Protein AF-0000000086675807 (afdb_homodimer)

Secondary structure (DSSP, 8-state):
---------HHHHHHHHHHHH-TTS-HHHHHHHHT--HHHHHHHHHHHHHTTSEEEEEEEEPGGGSSPPEEEEEEEEE-S--HHHHHHHHHHHHH-TTEEEEEEE-SS-SEEEEEEESSHHHHHHHHIIIIIS-TTEEEEEEEEEEEEEEE-----SS----/---------HHHHHHHHHHHH-TTS-HHHHHHHHT--HHHHHHHHHHHHHTTSEEEEEEEEPGGGSSPPEEEEEEEEE-S--HHHHHHHHHHHHH-TTEEEEEEE-SS-SEEEEEEESSHHHHHHHHIIIIIS-TTEEEEEEEEEEEEEEE------S----

pLDDT: mean 89.16, std 11.58, range [34.53, 98.06]

Structure (mmCIF, N/CA/C/O backbone):
data_AF-0000000086675807-model_v1
#
loop_
_entity.id
_entity.type
_entity.pdbx_description
1 polymer 'AsnC family transcriptional regulator'
#
loop_
_atom_site.group_PDB
_atom_site.id
_atom_site.type_symbol
_atom_site.label_atom_id
_atom_site.label_alt_id
_atom_site.label_comp_id
_atom_site.label_asym_id
_atom_site.label_entity_id
_atom_site.label_seq_id
_atom_site.pdbx_PDB_ins_code
_atom_site.Cartn_x
_atom_site.Cartn_y
_atom_site.Cartn_z
_atom_site.occupancy
_atom_site.B_iso_or_equiv
_atom_site.auth_seq_id
_atom_site.auth_comp_id
_atom_site.auth_asym_id
_atom_site.auth_atom_id
_atom_site.pdbx_PDB_model_num
ATOM 1 N N . MET A 1 1 ? 21.5 -17.828 17.344 1 34.53 1 MET A N 1
ATOM 2 C CA . MET A 1 1 ? 22.469 -17 16.641 1 34.53 1 MET A CA 1
ATOM 3 C C . MET A 1 1 ? 21.781 -15.797 16 1 34.53 1 MET A C 1
ATOM 5 O O . MET A 1 1 ? 20.641 -15.891 15.547 1 34.53 1 MET A O 1
ATOM 9 N N . PRO A 1 2 ? 22.031 -14.531 16.203 1 38.69 2 PRO A N 1
ATOM 10 C CA . PRO A 1 2 ? 21.266 -13.383 15.695 1 38.69 2 PRO A CA 1
ATOM 11 C C . PRO A 1 2 ? 21 -13.453 14.195 1 38.69 2 PRO A C 1
ATOM 13 O O . PRO A 1 2 ? 21.906 -13.828 13.43 1 38.69 2 PRO A O 1
ATOM 16 N N . ASN A 1 3 ? 20.031 -13.984 13.672 1 45.53 3 ASN A N 1
ATOM 17 C CA . ASN A 1 3 ? 19.766 -14.117 12.25 1 45.53 3 ASN A CA 1
ATOM 18 C C . ASN A 1 3 ? 20.125 -12.852 11.484 1 45.53 3 ASN A C 1
ATOM 20 O O . ASN A 1 3 ? 19.406 -11.852 11.555 1 45.53 3 ASN A O 1
ATOM 24 N N . SER A 1 4 ? 21.406 -12.539 11.422 1 52.38 4 SER A N 1
ATOM 25 C CA . SER A 1 4 ? 22.047 -11.375 10.812 1 52.38 4 SER A CA 1
ATOM 26 C C . SER A 1 4 ? 21.484 -11.102 9.422 1 52.38 4 SER A C 1
ATOM 28 O O . SER A 1 4 ? 21.234 -12.039 8.648 1 52.38 4 SER A O 1
ATOM 30 N N . SER A 1 5 ? 20.766 -10.039 9.25 1 60.88 5 SER A N 1
ATOM 31 C CA . SER A 1 5 ? 20.375 -9.617 7.906 1 60.88 5 SER A CA 1
ATOM 32 C C . SER A 1 5 ? 21.5 -9.828 6.91 1 60.88 5 SER A C 1
ATOM 34 O O . SER A 1 5 ? 22.641 -9.422 7.16 1 60.88 5 SER A O 1
ATOM 36 N N . PRO A 1 6 ? 21.406 -10.867 5.977 1 64.06 6 PRO A N 1
ATOM 37 C CA . PRO A 1 6 ? 22.484 -11.117 5.012 1 64.06 6 PRO A CA 1
ATOM 38 C C . PRO A 1 6 ? 23 -9.836 4.363 1 64.06 6 PRO A C 1
ATOM 40 O O . PRO A 1 6 ? 22.25 -8.859 4.234 1 64.06 6 PRO A O 1
ATOM 43 N N . ALA A 1 7 ? 24.281 -9.68 4.293 1 78.38 7 ALA A N 1
ATOM 44 C CA . ALA A 1 7 ? 24.891 -8.617 3.492 1 78.38 7 ALA A CA 1
ATOM 45 C C . ALA A 1 7 ? 24.359 -8.641 2.061 1 78.38 7 ALA A C 1
ATOM 47 O O . ALA A 1 7 ? 24.438 -9.672 1.386 1 78.38 7 ALA A O 1
ATOM 48 N N . LEU A 1 8 ? 23.484 -7.715 1.625 1 87.94 8 LEU A N 1
ATOM 49 C CA . LEU A 1 8 ? 22.922 -7.637 0.286 1 87.94 8 LEU A CA 1
ATOM 50 C C . LEU A 1 8 ? 23.859 -6.926 -0.672 1 87.94 8 LEU A C 1
ATOM 52 O O . LEU A 1 8 ? 24.375 -5.848 -0.362 1 87.94 8 LEU A O 1
ATOM 56 N N . ASP A 1 9 ? 24.203 -7.57 -1.747 1 90.5 9 ASP A N 1
ATOM 57 C CA . ASP A 1 9 ? 25.016 -6.914 -2.754 1 90.5 9 ASP A CA 1
ATOM 58 C C . ASP A 1 9 ? 24.156 -6.211 -3.799 1 90.5 9 ASP A C 1
ATOM 60 O O . ASP A 1 9 ? 22.938 -6.109 -3.637 1 90.5 9 ASP A O 1
ATOM 64 N N . GLU A 1 10 ? 24.812 -5.66 -4.789 1 92.06 10 GLU A N 1
ATOM 65 C CA . GLU A 1 10 ? 24.109 -4.863 -5.797 1 92.06 10 GLU A CA 1
ATOM 66 C C . GLU A 1 10 ? 23.062 -5.695 -6.52 1 92.06 10 GLU A C 1
ATOM 68 O O . GLU A 1 10 ? 21.969 -5.203 -6.801 1 92.06 10 GLU A O 1
ATOM 73 N N . VAL A 1 11 ? 23.391 -6.883 -6.82 1 94.5 11 VAL A N 1
ATOM 74 C CA . VAL A 1 11 ? 22.453 -7.773 -7.504 1 94.5 11 VAL A CA 1
ATOM 75 C C . VAL A 1 11 ? 21.25 -8.039 -6.609 1 94.5 11 VAL A C 1
ATOM 77 O O . VAL A 1 11 ? 20.109 -8.078 -7.082 1 94.5 11 VAL A O 1
ATOM 80 N N . ASP A 1 12 ? 21.5 -8.266 -5.309 1 94.06 12 ASP A N 1
ATOM 81 C CA . ASP A 1 12 ? 20.422 -8.484 -4.355 1 94.06 12 ASP A CA 1
ATOM 82 C C . ASP A 1 12 ? 19.438 -7.309 -4.352 1 94.06 12 ASP A C 1
ATOM 84 O O . ASP A 1 12 ? 18.219 -7.504 -4.402 1 94.06 12 ASP A O 1
ATOM 88 N N . HIS A 1 13 ? 20 -6.109 -4.301 1 91 13 HIS A N 1
ATOM 89 C CA . HIS A 1 13 ? 19.172 -4.914 -4.277 1 91 13 HIS A CA 1
ATOM 90 C C . HIS A 1 13 ? 18.312 -4.816 -5.539 1 91 13 HIS A C 1
ATOM 92 O O . HIS A 1 13 ? 17.125 -4.492 -5.469 1 91 13 HIS A O 1
ATOM 98 N N . HIS A 1 14 ? 18.891 -5.078 -6.582 1 93 14 HIS A N 1
ATOM 99 C CA . HIS A 1 14 ? 18.188 -5.027 -7.852 1 93 14 HIS A CA 1
ATOM 100 C C . HIS A 1 14 ? 17.078 -6.074 -7.898 1 93 14 HIS A C 1
ATOM 102 O O . HIS A 1 14 ? 15.938 -5.762 -8.273 1 93 14 HIS A O 1
ATOM 108 N N . LEU A 1 15 ? 17.406 -7.285 -7.555 1 95.5 15 LEU A N 1
ATOM 109 C CA . LEU A 1 15 ? 16.438 -8.375 -7.582 1 95.5 15 LEU A CA 1
ATOM 110 C C . LEU A 1 15 ? 15.273 -8.086 -6.645 1 95.5 15 LEU A C 1
ATOM 112 O O . LEU A 1 15 ? 14.117 -8.273 -7.023 1 95.5 15 LEU A O 1
ATOM 116 N N . LEU A 1 16 ? 15.594 -7.637 -5.504 1 93.75 16 LEU A N 1
ATOM 117 C CA . LEU A 1 16 ? 14.555 -7.32 -4.535 1 93.75 16 LEU A CA 1
ATOM 118 C C . LEU A 1 16 ? 13.656 -6.195 -5.047 1 93.75 16 LEU A C 1
ATOM 120 O O . LEU A 1 16 ? 12.445 -6.207 -4.816 1 93.75 16 LEU A O 1
ATOM 124 N N . GLY A 1 17 ? 14.273 -5.238 -5.688 1 91.81 17 GLY A N 1
ATOM 125 C CA . GLY A 1 17 ? 13.484 -4.188 -6.316 1 91.81 17 GLY A CA 1
ATOM 126 C C . GLY A 1 17 ? 12.516 -4.707 -7.355 1 91.81 17 GLY A C 1
ATOM 127 O O . GLY A 1 17 ? 11.359 -4.289 -7.398 1 91.81 17 GLY A O 1
ATOM 128 N N . LEU A 1 18 ? 12.969 -5.605 -8.148 1 94.38 18 LEU A N 1
ATOM 129 C CA . LEU A 1 18 ? 12.141 -6.203 -9.188 1 94.38 18 LEU A CA 1
ATOM 130 C C . LEU A 1 18 ? 11 -7.008 -8.578 1 94.38 18 LEU A C 1
ATOM 132 O O . LEU A 1 18 ? 9.852 -6.906 -9.023 1 94.38 18 LEU A O 1
ATOM 136 N N . LEU A 1 19 ? 11.32 -7.762 -7.574 1 95.44 19 LEU A N 1
ATOM 137 C CA . LEU A 1 19 ? 10.336 -8.625 -6.934 1 95.44 19 LEU A CA 1
ATOM 138 C C . LEU A 1 19 ? 9.242 -7.801 -6.266 1 95.44 19 LEU A C 1
ATOM 140 O O . LEU A 1 19 ? 8.078 -8.211 -6.242 1 95.44 19 LEU A O 1
ATOM 144 N N . GLN A 1 20 ? 9.586 -6.66 -5.711 1 93.56 20 GLN A N 1
ATOM 145 C CA . GLN A 1 20 ? 8.625 -5.805 -5.031 1 93.56 20 GLN A CA 1
ATOM 146 C C . GLN A 1 20 ? 7.668 -5.156 -6.031 1 93.56 20 GLN A C 1
ATOM 148 O O . GLN A 1 20 ? 6.559 -4.758 -5.668 1 93.56 20 GLN A O 1
ATOM 153 N N . ARG A 1 21 ? 8.148 -5.066 -7.211 1 90.88 21 ARG A N 1
ATOM 154 C CA . ARG A 1 21 ? 7.332 -4.434 -8.242 1 90.88 21 ARG A CA 1
ATOM 155 C C . ARG A 1 21 ? 6.488 -5.461 -8.984 1 90.88 21 ARG A C 1
ATOM 157 O O . ARG A 1 21 ? 5.336 -5.191 -9.336 1 90.88 21 ARG A O 1
ATOM 164 N N . ASP A 1 22 ? 7.137 -6.586 -9.25 1 92.81 22 ASP A N 1
ATOM 165 C CA . ASP A 1 22 ? 6.477 -7.684 -9.945 1 92.81 22 ASP A CA 1
ATOM 166 C C . ASP A 1 22 ? 7.121 -9.023 -9.594 1 92.81 22 ASP A C 1
ATOM 168 O O . ASP A 1 22 ? 8.203 -9.344 -10.086 1 92.81 22 ASP A O 1
ATOM 172 N N . SER A 1 23 ? 6.395 -9.789 -8.844 1 93.19 23 SER A N 1
ATOM 173 C CA . SER A 1 23 ? 6.957 -11.07 -8.422 1 93.19 23 SER A CA 1
ATOM 174 C C . SER A 1 23 ? 6.449 -12.211 -9.297 1 93.19 23 SER A C 1
ATOM 176 O O . SER A 1 23 ? 6.664 -13.383 -8.984 1 93.19 23 SER A O 1
ATOM 178 N N . GLY A 1 24 ? 5.801 -11.891 -10.336 1 90.38 24 GLY A N 1
ATOM 179 C CA . GLY A 1 24 ? 5.301 -12.898 -11.258 1 90.38 24 GLY A CA 1
ATOM 180 C C . GLY A 1 24 ? 6.266 -13.211 -12.383 1 90.38 24 GLY A C 1
ATOM 181 O O . GLY A 1 24 ? 6.031 -14.133 -13.172 1 90.38 24 GLY A O 1
ATOM 182 N N . ARG A 1 25 ? 7.305 -12.477 -12.477 1 92.31 25 ARG A N 1
ATOM 183 C CA . ARG A 1 25 ? 8.297 -12.734 -13.516 1 92.31 25 ARG A CA 1
ATOM 184 C C . ARG A 1 25 ? 8.93 -14.109 -13.328 1 92.31 25 ARG A C 1
ATOM 186 O O . ARG A 1 25 ? 9.156 -14.547 -12.195 1 92.31 25 ARG A O 1
ATOM 193 N N . THR A 1 26 ? 9.266 -14.719 -14.453 1 94.5 26 THR A N 1
ATOM 194 C CA . THR A 1 26 ? 9.914 -16.016 -14.391 1 94.5 26 THR A CA 1
ATOM 195 C C . THR A 1 26 ? 11.367 -15.883 -13.953 1 94.5 26 THR A C 1
ATOM 197 O O . THR A 1 26 ? 11.953 -14.797 -14.062 1 94.5 26 THR A O 1
ATOM 200 N N . LEU A 1 27 ? 11.883 -16.984 -13.484 1 96.38 27 LEU A N 1
ATOM 201 C CA . LEU A 1 27 ? 13.289 -17 -13.117 1 96.38 27 LEU A CA 1
ATOM 202 C C . LEU A 1 27 ? 14.172 -16.625 -14.305 1 96.38 27 LEU A C 1
ATOM 204 O O . LEU A 1 27 ? 15.18 -15.945 -14.156 1 96.38 27 LEU A O 1
ATOM 208 N N . ARG A 1 28 ? 13.789 -17.094 -15.461 1 97.31 28 ARG A N 1
ATOM 209 C CA . ARG A 1 28 ? 14.523 -16.781 -16.672 1 97.31 28 ARG A CA 1
ATOM 210 C C . ARG A 1 28 ? 14.508 -15.289 -16.969 1 97.31 28 ARG A C 1
ATOM 212 O O . ARG A 1 28 ? 15.555 -14.695 -17.234 1 97.31 28 ARG A O 1
ATOM 219 N N . GLU A 1 29 ? 13.344 -14.688 -16.922 1 97.06 29 GLU A N 1
ATOM 220 C CA . GLU A 1 29 ? 13.211 -13.258 -17.156 1 97.06 29 GLU A CA 1
ATOM 221 C C . GLU A 1 29 ? 14.031 -12.445 -16.156 1 97.06 29 GLU A C 1
ATOM 223 O O . GLU A 1 29 ? 14.727 -11.508 -16.547 1 97.06 29 GLU A O 1
ATOM 228 N N . LEU A 1 30 ? 13.898 -12.789 -14.891 1 97.31 30 LEU A N 1
ATOM 229 C CA . LEU A 1 30 ? 14.672 -12.117 -13.852 1 97.31 30 LEU A CA 1
ATOM 230 C C . LEU A 1 30 ? 16.172 -12.25 -14.109 1 97.31 30 LEU A C 1
ATOM 232 O O . LEU A 1 30 ? 16.906 -11.281 -13.992 1 97.31 30 LEU A O 1
ATOM 236 N N . GLY A 1 31 ? 16.562 -13.477 -14.414 1 97.5 31 GLY A N 1
ATOM 237 C CA . GLY A 1 31 ? 17.969 -13.719 -14.719 1 97.5 31 GLY A CA 1
ATOM 238 C C . GLY A 1 31 ? 18.484 -12.852 -15.844 1 97.5 31 GLY A C 1
ATOM 239 O O . GLY A 1 31 ? 19.594 -12.305 -15.758 1 97.5 31 GLY A O 1
ATOM 240 N N . ASP A 1 32 ? 17.703 -12.695 -16.938 1 97.38 32 ASP A N 1
ATOM 241 C CA . ASP A 1 32 ? 18.078 -11.859 -18.078 1 97.38 32 ASP A CA 1
ATOM 242 C C . ASP A 1 32 ? 18.297 -10.414 -17.641 1 97.38 32 ASP A C 1
ATOM 244 O O . ASP A 1 32 ? 19.219 -9.75 -18.125 1 97.38 32 ASP A O 1
ATOM 248 N N . ILE A 1 33 ? 17.531 -10 -16.734 1 96.12 33 ILE A N 1
ATOM 249 C CA . ILE A 1 33 ? 17.578 -8.609 -16.297 1 96.12 33 ILE A CA 1
ATOM 250 C C . ILE A 1 33 ? 18.812 -8.383 -15.422 1 96.12 33 ILE A C 1
ATOM 252 O O . ILE A 1 33 ? 19.5 -7.371 -15.555 1 96.12 33 ILE A O 1
ATOM 256 N N . VAL A 1 34 ? 19.109 -9.297 -14.523 1 96.44 34 VAL A N 1
ATOM 257 C CA . VAL A 1 34 ? 20.156 -9.062 -13.547 1 96.44 34 VAL A CA 1
ATOM 258 C C . VAL A 1 34 ? 21.438 -9.766 -13.977 1 96.44 34 VAL A C 1
ATOM 260 O O . VAL A 1 34 ? 22.422 -9.789 -13.234 1 96.44 34 VAL A O 1
ATOM 263 N N . ALA A 1 35 ? 21.422 -10.422 -15.086 1 96.69 35 ALA A N 1
ATOM 264 C CA . ALA A 1 35 ? 22.578 -11.078 -15.688 1 96.69 35 ALA A CA 1
ATOM 265 C C . ALA A 1 35 ? 23.031 -12.266 -14.844 1 96.69 35 ALA A C 1
ATOM 267 O O . ALA A 1 35 ? 24.219 -12.391 -14.523 1 96.69 35 ALA A O 1
ATOM 268 N N . LEU A 1 36 ? 22.156 -13.117 -14.477 1 97.56 36 LEU A N 1
ATOM 269 C CA . LEU A 1 36 ? 22.391 -14.375 -13.773 1 97.56 36 LEU A CA 1
ATOM 270 C C . LEU A 1 36 ? 21.609 -15.516 -14.422 1 97.56 36 LEU A C 1
ATOM 272 O O . LEU A 1 36 ? 20.672 -15.273 -15.188 1 97.56 36 LEU A O 1
ATOM 276 N N . SER A 1 37 ? 22.109 -16.688 -14.148 1 97.69 37 SER A N 1
ATOM 277 C CA . SER A 1 37 ? 21.328 -17.859 -14.562 1 97.69 37 SER A CA 1
ATOM 278 C C . SER A 1 37 ? 20.062 -17.984 -13.734 1 97.69 37 SER A C 1
ATOM 280 O O . SER A 1 37 ? 19.984 -17.516 -12.602 1 97.69 37 SER A O 1
ATOM 282 N N . PRO A 1 38 ? 19.047 -18.656 -14.328 1 97.75 38 PRO A N 1
ATOM 283 C CA . PRO A 1 38 ? 17.828 -18.891 -13.555 1 97.75 38 PRO A CA 1
ATOM 284 C C . PRO A 1 38 ? 18.094 -19.609 -12.234 1 97.75 38 PRO A C 1
ATOM 286 O O . PRO A 1 38 ? 17.469 -19.297 -11.219 1 97.75 38 PRO A O 1
ATOM 289 N N . SER A 1 39 ? 19.031 -20.516 -12.266 1 97.88 39 SER A N 1
ATOM 290 C CA . SER A 1 39 ? 19.344 -21.25 -11.055 1 97.88 39 SER A CA 1
ATOM 291 C C . SER A 1 39 ? 19.969 -20.344 -9.992 1 97.88 39 SER A C 1
ATOM 293 O O . SER A 1 39 ? 19.688 -20.5 -8.805 1 97.88 39 SER A O 1
ATOM 295 N N . ALA A 1 40 ? 20.812 -19.469 -10.359 1 97.62 40 ALA A N 1
ATOM 296 C CA . ALA A 1 40 ? 21.422 -18.516 -9.438 1 97.62 40 ALA A CA 1
ATOM 297 C C . ALA A 1 40 ? 20.375 -17.578 -8.844 1 97.62 40 ALA A C 1
ATOM 299 O O . ALA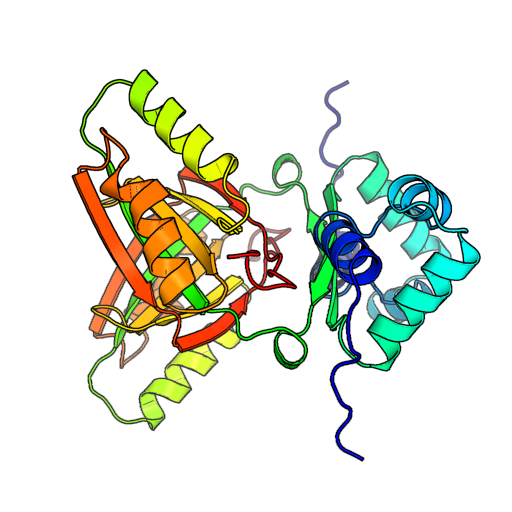 A 1 40 ? 20.422 -17.25 -7.656 1 97.62 40 ALA A O 1
ATOM 300 N N . VAL A 1 41 ? 19.469 -17.141 -9.695 1 97.81 41 VAL A N 1
ATOM 301 C CA . VAL A 1 41 ? 18.375 -16.281 -9.227 1 97.81 41 VAL A CA 1
ATOM 302 C C . VAL A 1 41 ? 17.547 -17.047 -8.188 1 97.81 41 VAL A C 1
ATOM 304 O O . VAL A 1 41 ? 17.203 -16.484 -7.137 1 97.81 41 VAL A O 1
ATOM 307 N N . LYS A 1 42 ? 17.203 -18.25 -8.516 1 97.31 42 LYS A N 1
ATOM 308 C CA . LYS A 1 42 ? 16.422 -19.062 -7.598 1 97.31 42 LYS A CA 1
ATOM 309 C C . LYS A 1 42 ? 17.109 -19.188 -6.246 1 97.31 42 LYS A C 1
ATOM 311 O O . LYS A 1 42 ? 16.453 -19.094 -5.199 1 97.31 42 LYS A O 1
ATOM 316 N N . ARG A 1 43 ? 18.328 -19.453 -6.277 1 97.19 43 ARG A N 1
ATOM 317 C CA . ARG A 1 43 ? 19.094 -19.594 -5.043 1 97.19 43 ARG A CA 1
ATOM 318 C C . ARG A 1 43 ? 19.031 -18.328 -4.203 1 97.19 43 ARG A C 1
ATOM 320 O O . ARG A 1 43 ? 18.891 -18.391 -2.979 1 97.19 43 ARG A O 1
ATOM 327 N N . ARG A 1 44 ? 19.156 -17.266 -4.82 1 96.44 44 ARG A N 1
ATOM 328 C CA . ARG A 1 44 ? 19.094 -15.992 -4.109 1 96.44 44 ARG A CA 1
ATOM 329 C C . ARG A 1 44 ? 17.719 -15.758 -3.506 1 96.44 44 ARG A C 1
ATOM 331 O O . ARG A 1 44 ? 17.594 -15.352 -2.348 1 96.44 44 ARG A O 1
ATOM 338 N N . ILE A 1 45 ? 16.719 -15.969 -4.273 1 95.81 45 ILE A N 1
ATOM 339 C CA . ILE A 1 45 ? 15.359 -15.773 -3.793 1 95.81 45 ILE A CA 1
ATOM 340 C C . ILE A 1 45 ? 15.094 -16.703 -2.611 1 95.81 45 ILE A C 1
ATOM 342 O O . ILE A 1 45 ? 14.492 -16.297 -1.613 1 95.81 45 ILE A O 1
ATOM 346 N N . ASP A 1 46 ? 15.57 -17.953 -2.766 1 95.81 46 ASP A N 1
ATOM 347 C CA . ASP A 1 46 ? 15.422 -18.891 -1.663 1 95.81 46 ASP A CA 1
ATOM 348 C C . ASP A 1 46 ? 16.125 -18.391 -0.407 1 95.81 46 ASP A C 1
ATOM 350 O O . ASP A 1 46 ? 15.633 -18.562 0.706 1 95.81 46 ASP A O 1
ATOM 354 N N . ARG A 1 47 ? 17.219 -17.828 -0.616 1 95.38 47 ARG A N 1
ATOM 355 C CA . ARG A 1 47 ? 17.969 -17.25 0.496 1 95.38 47 ARG A CA 1
ATOM 356 C C . ARG A 1 47 ? 17.188 -16.125 1.156 1 95.38 47 ARG A C 1
ATOM 358 O O . ARG A 1 47 ? 17.156 -16.016 2.383 1 95.38 47 ARG A O 1
ATOM 365 N N . TYR A 1 48 ? 16.531 -15.219 0.323 1 95.19 48 TYR A N 1
ATOM 366 C CA . TYR A 1 48 ? 15.727 -14.141 0.868 1 95.19 48 TYR A CA 1
ATOM 367 C C . TYR A 1 48 ? 14.617 -14.68 1.764 1 95.19 48 TYR A C 1
ATOM 369 O O . TYR A 1 48 ? 14.352 -14.133 2.834 1 95.19 48 TYR A O 1
ATOM 377 N N . ARG A 1 49 ? 14.039 -15.719 1.308 1 93.75 49 ARG A N 1
ATOM 378 C CA . ARG A 1 49 ? 12.938 -16.328 2.051 1 93.75 49 ARG A CA 1
ATOM 379 C C . ARG A 1 49 ? 13.445 -16.984 3.334 1 93.75 49 ARG A C 1
ATOM 381 O O . ARG A 1 49 ? 12.867 -16.781 4.406 1 93.75 49 ARG A O 1
ATOM 388 N N . LYS A 1 50 ? 14.5 -17.703 3.215 1 93.56 50 LYS A N 1
ATOM 389 C CA . LYS A 1 50 ? 15.07 -18.422 4.352 1 93.56 50 LYS A CA 1
ATOM 390 C C . LYS A 1 50 ? 15.445 -17.469 5.48 1 93.56 50 LYS A C 1
ATOM 392 O O . LYS A 1 50 ? 15.234 -17.766 6.652 1 93.56 50 LYS A O 1
ATOM 397 N N . HIS A 1 51 ? 15.938 -16.312 5.105 1 92.75 51 HIS A N 1
ATOM 398 C CA . HIS A 1 51 ? 16.422 -15.383 6.109 1 92.75 51 HIS A CA 1
ATOM 399 C C . HIS A 1 51 ? 15.359 -14.359 6.484 1 92.75 51 HIS A C 1
ATOM 401 O O . HIS A 1 51 ? 15.617 -13.445 7.266 1 92.75 51 HIS A O 1
ATOM 407 N N . GLY A 1 52 ? 14.219 -14.453 5.828 1 91.62 52 GLY A N 1
ATOM 408 C CA . GLY A 1 52 ? 13.078 -13.641 6.238 1 91.62 52 GLY A CA 1
ATOM 409 C C . GLY A 1 52 ? 13.047 -12.281 5.582 1 91.62 52 GLY A C 1
ATOM 410 O O . GLY A 1 52 ? 12.25 -11.414 5.961 1 91.62 52 GLY A O 1
ATOM 411 N N . VAL A 1 53 ? 13.938 -12 4.637 1 91.56 53 VAL A N 1
ATOM 412 C CA . VAL A 1 53 ? 13.93 -10.727 3.922 1 91.56 53 VAL A CA 1
ATOM 413 C C . VAL A 1 53 ? 12.594 -10.547 3.205 1 91.56 53 VAL A C 1
ATOM 415 O O . VAL A 1 53 ? 12.023 -9.453 3.215 1 91.56 53 VAL A O 1
ATOM 418 N N . ILE A 1 54 ? 12.227 -11.617 2.584 1 93.44 54 ILE A N 1
ATOM 419 C CA . ILE A 1 54 ? 10.906 -11.633 1.971 1 93.44 54 ILE A CA 1
ATOM 420 C C . ILE A 1 54 ? 9.852 -12.016 3.012 1 93.44 54 ILE A C 1
ATOM 422 O O . ILE A 1 54 ? 9.891 -13.125 3.555 1 93.44 54 ILE A O 1
ATOM 426 N N . ALA A 1 55 ? 9 -11.148 3.299 1 90.62 55 ALA A N 1
ATOM 427 C CA . ALA A 1 55 ? 7.941 -11.406 4.273 1 90.62 55 ALA A CA 1
ATOM 428 C C . ALA A 1 55 ? 6.816 -12.234 3.652 1 90.62 55 ALA A C 1
ATOM 430 O O . ALA A 1 55 ? 6.41 -13.258 4.203 1 90.62 55 ALA A O 1
ATOM 431 N N . ARG A 1 56 ? 6.281 -11.758 2.531 1 91.81 56 ARG A N 1
ATOM 432 C CA . ARG A 1 56 ? 5.234 -12.484 1.822 1 91.81 56 ARG A CA 1
ATOM 433 C C . ARG A 1 56 ? 5.031 -11.922 0.42 1 91.81 56 ARG A C 1
ATOM 435 O O . ARG A 1 56 ? 5.594 -10.883 0.076 1 91.81 56 ARG A O 1
ATOM 442 N N . GLN A 1 57 ? 4.305 -12.68 -0.342 1 93.81 57 GLN A N 1
ATOM 443 C CA . GLN A 1 57 ? 3.867 -12.227 -1.659 1 93.81 57 GLN A CA 1
ATOM 444 C C . GLN A 1 57 ? 2.361 -11.984 -1.683 1 93.81 57 GLN A C 1
ATOM 446 O O . GLN A 1 57 ? 1.594 -12.719 -1.064 1 93.81 57 GLN A O 1
ATOM 451 N N . VAL A 1 58 ? 1.965 -10.922 -2.42 1 95.25 58 VAL A N 1
ATOM 452 C CA . VAL A 1 58 ? 0.542 -10.602 -2.473 1 95.25 58 VAL A CA 1
ATOM 453 C C . VAL A 1 58 ? 0.13 -10.312 -3.916 1 95.25 58 VAL A C 1
ATOM 455 O O . VAL A 1 58 ? 0.976 -10.016 -4.762 1 95.25 58 VAL A O 1
ATOM 458 N N . THR A 1 59 ? -1.161 -10.5 -4.109 1 95.12 59 THR A N 1
ATOM 459 C CA . THR A 1 59 ? -1.752 -10.203 -5.41 1 95.12 59 THR A CA 1
ATOM 460 C C . THR A 1 59 ? -2.436 -8.836 -5.398 1 95.12 59 THR A C 1
ATOM 462 O O . THR A 1 59 ? -3.168 -8.516 -4.461 1 95.12 59 THR A O 1
ATOM 465 N N . LEU A 1 60 ? -2.115 -8.07 -6.312 1 91.62 60 LEU A N 1
ATOM 466 C CA . LEU A 1 60 ? -2.824 -6.812 -6.523 1 91.62 60 LEU A CA 1
ATOM 467 C C . LEU A 1 60 ? -3.902 -6.965 -7.59 1 91.62 60 LEU A C 1
ATOM 469 O O . LEU A 1 60 ? -3.643 -7.5 -8.672 1 91.62 60 LEU A O 1
ATOM 473 N N . LEU A 1 61 ? -5.102 -6.43 -7.254 1 89.88 61 LEU A N 1
ATOM 474 C CA . LEU A 1 61 ? -6.215 -6.523 -8.195 1 89.88 61 LEU A CA 1
ATOM 475 C C . LEU A 1 61 ? -6.371 -5.23 -8.984 1 89.88 61 LEU A C 1
ATOM 477 O O . LEU A 1 61 ? -5.98 -4.156 -8.516 1 89.88 61 LEU A O 1
ATOM 481 N N . ASP A 1 62 ? -6.938 -5.438 -10.148 1 83.62 62 ASP A N 1
ATOM 482 C CA . ASP A 1 62 ? -7.285 -4.27 -10.961 1 83.62 62 ASP A CA 1
ATOM 483 C C . ASP A 1 62 ? -8.648 -3.715 -10.562 1 83.62 62 ASP A C 1
ATOM 485 O O . ASP A 1 62 ? -9.672 -4.391 -10.727 1 83.62 62 ASP A O 1
ATOM 489 N N . PRO A 1 63 ? -8.648 -2.516 -10.109 1 78.25 63 PRO A N 1
ATOM 490 C CA . PRO A 1 63 ? -9.906 -1.959 -9.602 1 78.25 63 PRO A CA 1
ATOM 491 C C . PRO A 1 63 ? -10.992 -1.878 -10.68 1 78.25 63 PRO A C 1
ATOM 493 O O . PRO A 1 63 ? -12.18 -1.783 -10.359 1 78.25 63 PRO A O 1
ATOM 496 N N . ILE A 1 64 ? -10.656 -1.851 -11.93 1 76 64 ILE A N 1
ATOM 497 C CA . ILE A 1 64 ? -11.617 -1.665 -13.016 1 76 64 ILE A CA 1
ATOM 498 C C . ILE A 1 64 ? -12.586 -2.8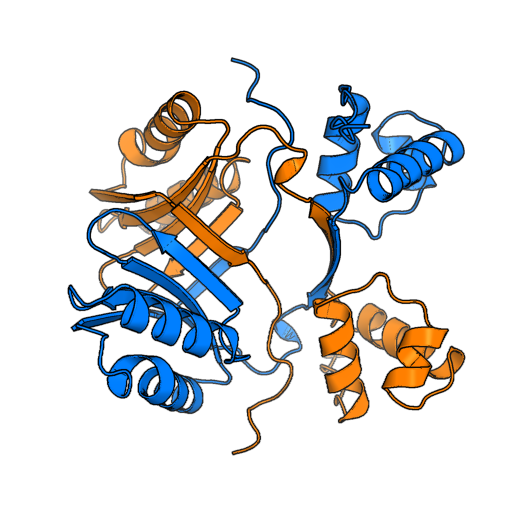42 -13.047 1 76 64 ILE A C 1
ATOM 500 O O . ILE A 1 64 ? -13.711 -2.715 -13.547 1 76 64 ILE A O 1
ATOM 504 N N . HIS A 1 65 ? -12.18 -3.984 -12.469 1 81.5 65 HIS A N 1
ATOM 505 C CA . HIS A 1 65 ? -13.008 -5.184 -12.492 1 81.5 65 HIS A CA 1
ATOM 506 C C . HIS A 1 65 ? -13.75 -5.371 -11.172 1 81.5 65 HIS A C 1
ATOM 508 O O . HIS A 1 65 ? -14.359 -6.414 -10.938 1 81.5 65 HIS A O 1
ATOM 514 N N . LEU A 1 66 ? -13.609 -4.492 -10.328 1 79.12 66 LEU A N 1
ATOM 515 C CA . LEU A 1 66 ? -14.219 -4.539 -9 1 79.12 66 LEU A CA 1
ATOM 516 C C . LEU A 1 66 ? -15.289 -3.467 -8.859 1 79.12 66 LEU A C 1
ATOM 518 O O . LEU A 1 66 ? -15.32 -2.502 -9.625 1 79.12 66 LEU A O 1
ATOM 522 N N . PRO A 1 67 ? -16.266 -3.932 -7.949 1 75.06 67 PRO A N 1
ATOM 523 C CA . PRO A 1 67 ? -17.172 -2.814 -7.656 1 75.06 67 PRO A CA 1
ATOM 524 C C . PRO A 1 67 ? -16.422 -1.536 -7.281 1 75.06 67 PRO A C 1
ATOM 526 O O . PRO A 1 67 ? -15.297 -1.598 -6.785 1 75.06 67 PRO A O 1
ATOM 529 N N . THR A 1 68 ? -17.047 -0.499 -7.645 1 76.06 68 THR A N 1
ATOM 530 C CA . THR A 1 68 ? -16.422 0.786 -7.359 1 76.06 68 THR A CA 1
ATOM 531 C C . THR A 1 68 ? -16.016 0.882 -5.891 1 76.06 68 THR A C 1
ATOM 533 O O . THR A 1 68 ? -16.828 0.63 -5.004 1 76.06 68 THR A O 1
ATOM 536 N N . VAL A 1 69 ? -14.789 0.999 -5.734 1 83.31 69 VAL A N 1
ATOM 537 C CA . VAL A 1 69 ? -14.227 1.147 -4.398 1 83.31 69 VAL A CA 1
ATOM 538 C C . VAL A 1 69 ? -14 2.627 -4.094 1 83.31 69 VAL A C 1
ATOM 540 O O . VAL A 1 69 ? -13.484 3.367 -4.93 1 83.31 69 VAL A O 1
ATOM 543 N N . LEU A 1 70 ? -14.594 3.068 -3.066 1 89.69 70 LEU A N 1
ATOM 544 C CA . LEU A 1 70 ? -14.312 4.406 -2.553 1 89.69 70 LEU A CA 1
ATOM 545 C C . LEU A 1 70 ? -13.133 4.379 -1.586 1 89.69 70 LEU A C 1
ATOM 547 O O . LEU A 1 70 ? -13.211 3.76 -0.522 1 89.69 70 LEU A O 1
ATOM 551 N N . LEU A 1 71 ? -12.055 4.965 -2.01 1 92.56 71 LEU A N 1
ATOM 552 C CA . LEU A 1 71 ? -10.883 5.105 -1.146 1 92.56 71 LEU A CA 1
ATOM 553 C C . LEU A 1 71 ? -10.898 6.449 -0.424 1 92.56 71 LEU A C 1
ATOM 555 O O . LEU A 1 71 ? -11.234 7.477 -1.021 1 92.56 71 LEU A O 1
ATOM 559 N N . ALA A 1 72 ? -10.539 6.426 0.813 1 96 72 ALA A N 1
ATOM 560 C CA . ALA A 1 72 ? -10.484 7.652 1.605 1 96 72 ALA A CA 1
ATOM 561 C C . ALA A 1 72 ? -9.312 7.621 2.582 1 96 72 ALA A C 1
ATOM 563 O O . ALA A 1 72 ? -9.016 6.578 3.172 1 96 72 ALA A O 1
ATOM 564 N N . VAL A 1 73 ? -8.625 8.734 2.68 1 97.62 73 VAL A N 1
ATOM 565 C CA . VAL A 1 73 ? -7.621 8.93 3.715 1 97.62 73 VAL A CA 1
ATOM 566 C C . VAL A 1 73 ? -8.227 9.695 4.891 1 97.62 73 VAL A C 1
ATOM 568 O O . VAL A 1 73 ? -8.695 10.82 4.73 1 97.62 73 VAL A O 1
ATOM 571 N N . CYS A 1 74 ? -8.164 9.094 6.043 1 98.06 74 CYS A N 1
ATOM 572 C CA . CYS A 1 74 ? -8.711 9.719 7.242 1 98.06 74 CYS A CA 1
ATOM 573 C C . CYS A 1 74 ? -7.594 10.148 8.195 1 98.06 74 CYS A C 1
ATOM 575 O O . CYS A 1 74 ? -6.73 9.336 8.539 1 98.06 74 CYS A O 1
ATOM 577 N N . LEU A 1 75 ? -7.609 11.391 8.539 1 97.88 75 LEU A N 1
ATOM 578 C CA . LEU A 1 75 ? -6.715 11.938 9.555 1 97.88 75 LEU A CA 1
ATOM 579 C C . LEU A 1 75 ? -7.414 12.008 10.914 1 97.88 75 LEU A C 1
ATOM 581 O O . LEU A 1 75 ? -8.484 12.602 11.031 1 97.88 75 LEU A O 1
ATOM 585 N N . VAL A 1 76 ? -6.758 11.414 11.953 1 97.38 76 VAL A N 1
ATOM 586 C CA . VAL A 1 76 ? -7.461 11.234 13.211 1 97.38 76 VAL A CA 1
ATOM 587 C C . VAL A 1 76 ? -6.621 11.789 14.359 1 97.38 76 VAL A C 1
ATOM 589 O O . VAL A 1 76 ? -5.41 11.562 14.414 1 97.38 76 VAL A O 1
ATOM 592 N N . THR A 1 77 ? -7.215 12.562 15.195 1 96.12 77 THR A N 1
ATOM 593 C CA . THR A 1 77 ? -6.617 12.984 16.469 1 96.12 77 THR A CA 1
ATOM 594 C C . THR A 1 77 ? -7.363 12.375 17.641 1 96.12 77 THR A C 1
ATOM 596 O O . THR A 1 77 ? -8.594 12.344 17.656 1 96.12 77 THR A O 1
ATOM 599 N N . LEU A 1 78 ? -6.609 11.859 18.547 1 94.5 78 LEU A N 1
ATOM 600 C CA . LEU A 1 78 ? -7.195 11.234 19.734 1 94.5 78 LEU A CA 1
ATOM 601 C C . LEU A 1 78 ? -7.18 12.195 20.922 1 94.5 78 LEU A C 1
ATOM 603 O O . LEU A 1 78 ? -6.418 13.164 20.922 1 94.5 78 LEU A O 1
ATOM 607 N N . GLU A 1 79 ? -8.023 11.898 21.781 1 90.5 79 GLU A N 1
ATOM 608 C CA . GLU A 1 79 ? -7.992 12.609 23.062 1 90.5 79 GLU A CA 1
ATOM 609 C C . GLU A 1 79 ? -6.793 12.188 23.906 1 90.5 79 GLU A C 1
ATOM 611 O O . GLU A 1 79 ? -6.289 11.07 23.75 1 90.5 79 GLU A O 1
ATOM 616 N N . ARG A 1 80 ? -6.188 13.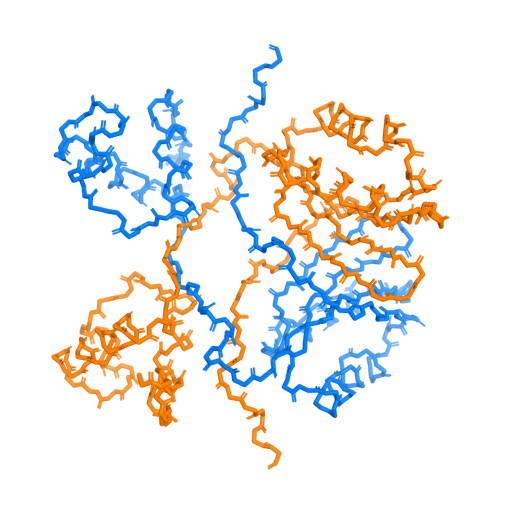156 24.578 1 75.88 80 ARG A N 1
ATOM 617 C CA . ARG A 1 80 ? -5.012 12.906 25.406 1 75.88 80 ARG A CA 1
ATOM 618 C C . ARG A 1 80 ? -5.328 11.906 26.516 1 75.88 80 ARG A C 1
ATOM 620 O O . ARG A 1 80 ? -5.844 12.281 27.562 1 75.88 80 ARG A O 1
ATOM 627 N N . GLU A 1 81 ? -5.758 10.812 26 1 67.19 81 GLU A N 1
ATOM 628 C CA . GLU A 1 81 ? -6.121 9.891 27.062 1 67.19 81 GLU A CA 1
ATOM 629 C C . GLU A 1 81 ? -5.047 8.82 27.266 1 67.19 81 GLU A C 1
ATOM 631 O O . GLU A 1 81 ? -4.027 8.828 26.578 1 67.19 81 GLU A O 1
ATOM 636 N N . SER A 1 82 ? -5.371 7.93 28.125 1 68.62 82 SER A N 1
ATOM 637 C CA . SER A 1 82 ? -4.516 6.863 28.625 1 68.62 82 SER A CA 1
ATOM 638 C C . SER A 1 82 ? -4.094 5.91 27.516 1 68.62 82 SER A C 1
ATOM 640 O O . SER A 1 82 ? -4.742 5.844 26.469 1 68.62 82 SER A O 1
ATOM 642 N N . SER A 1 83 ? -2.947 5.383 27.703 1 77.12 83 SER A N 1
ATOM 643 C CA . SER A 1 83 ? -2.383 4.367 26.828 1 77.12 83 SER A CA 1
ATOM 644 C C . SER A 1 83 ? -3.412 3.295 26.484 1 77.12 83 SER A C 1
ATOM 646 O O . SER A 1 83 ? -3.455 2.799 25.359 1 77.12 83 SER A O 1
ATOM 648 N N . ARG A 1 84 ? -4.297 3.047 27.469 1 77.38 84 ARG A N 1
ATOM 649 C CA . ARG A 1 84 ? -5.309 2.016 27.281 1 77.38 84 ARG A CA 1
ATOM 650 C C . ARG A 1 84 ? -6.277 2.4 26.172 1 77.38 84 ARG A C 1
ATOM 652 O O . ARG A 1 84 ? -6.672 1.558 25.359 1 77.38 84 ARG A O 1
ATOM 659 N N . HIS A 1 85 ? -6.574 3.604 26.141 1 80.38 85 HIS A N 1
ATOM 660 C CA . HIS A 1 85 ? -7.527 4.07 25.141 1 80.38 85 HIS A CA 1
ATOM 661 C C . HIS A 1 85 ? -6.898 4.086 23.75 1 80.38 85 HIS A C 1
ATOM 663 O O . HIS A 1 85 ? -7.562 3.785 22.766 1 80.38 85 HIS A O 1
ATOM 669 N N . GLN A 1 86 ? -5.652 4.32 23.734 1 86.56 86 GLN A N 1
ATOM 670 C CA . GLN A 1 86 ? -4.938 4.301 22.469 1 86.56 86 GLN A CA 1
ATOM 671 C C . GLN A 1 86 ? -4.875 2.889 21.891 1 86.56 86 GLN A C 1
ATOM 673 O O . GLN A 1 86 ? -5.086 2.688 20.703 1 86.56 86 GLN A O 1
ATOM 678 N N . GLN A 1 87 ? -4.672 1.945 22.734 1 89.75 87 GLN A N 1
ATOM 679 C CA . GLN A 1 87 ? -4.605 0.551 22.312 1 89.75 87 GLN A CA 1
ATOM 680 C C . GLN A 1 87 ? -5.969 0.057 21.844 1 89.75 87 GLN A C 1
ATOM 682 O O . GLN A 1 87 ? -6.055 -0.704 20.875 1 89.75 87 GLN A O 1
ATOM 687 N N . ALA A 1 88 ? -6.945 0.516 22.516 1 90.88 88 ALA A N 1
ATOM 688 C CA . ALA A 1 88 ? -8.297 0.121 22.141 1 90.88 88 ALA A CA 1
ATOM 689 C C . ALA A 1 88 ? -8.656 0.65 20.75 1 90.88 88 ALA A C 1
ATOM 691 O O . ALA A 1 88 ? -9.289 -0.053 19.953 1 90.88 88 ALA A O 1
ATOM 692 N N . PHE A 1 89 ? -8.266 1.863 20.562 1 93.5 89 PHE A N 1
ATOM 693 C CA . PHE A 1 89 ? -8.555 2.445 19.25 1 93.5 89 PHE A CA 1
ATOM 694 C C . PHE A 1 89 ? -7.781 1.726 18.156 1 93.5 89 PHE A C 1
ATOM 696 O O . PHE A 1 89 ? -8.328 1.425 17.094 1 93.5 89 PHE A O 1
ATOM 703 N N . ARG A 1 90 ? -6.574 1.44 18.406 1 94.25 90 ARG A N 1
ATOM 704 C CA . ARG A 1 90 ? -5.75 0.689 17.469 1 94.25 90 ARG A CA 1
ATOM 705 C C . ARG A 1 90 ? -6.387 -0.656 17.125 1 94.25 90 ARG A C 1
ATOM 707 O O . ARG A 1 90 ? -6.457 -1.045 15.961 1 94.25 90 ARG A O 1
ATOM 714 N N . LYS A 1 91 ? -6.836 -1.374 18.094 1 94.5 91 LYS A N 1
ATOM 715 C CA . LYS A 1 91 ? -7.488 -2.666 17.891 1 94.5 91 LYS A CA 1
ATOM 716 C C . LYS A 1 91 ? -8.75 -2.523 17.047 1 94.5 91 LYS A C 1
ATOM 718 O O . LYS A 1 91 ? -9.023 -3.361 16.188 1 94.5 91 LYS A O 1
ATOM 723 N N . ARG A 1 92 ? -9.484 -1.502 17.312 1 94.75 92 ARG A N 1
ATOM 724 C CA . ARG A 1 92 ? -10.695 -1.204 16.547 1 94.75 92 ARG A CA 1
ATOM 725 C C . ARG A 1 92 ? -10.383 -1.056 15.062 1 94.75 92 ARG A C 1
ATOM 727 O O . ARG A 1 92 ? -11.109 -1.593 14.219 1 94.75 92 ARG A O 1
ATOM 734 N N . LEU A 1 93 ? -9.352 -0.299 14.781 1 96 93 LEU A N 1
ATOM 735 C CA . LEU A 1 93 ? -8.938 -0.116 13.391 1 96 93 LEU A CA 1
ATOM 736 C C . LEU A 1 93 ? -8.484 -1.437 12.781 1 96 93 LEU A C 1
ATOM 738 O O . LEU A 1 93 ? -8.852 -1.765 11.656 1 96 93 LEU A O 1
ATOM 742 N N . LEU A 1 94 ? -7.73 -2.232 13.523 1 94.25 94 LEU A N 1
ATOM 743 C CA . LEU A 1 94 ? -7.156 -3.482 13.039 1 94.25 94 LEU A CA 1
ATOM 744 C C . LEU A 1 94 ? -8.25 -4.512 12.766 1 94.25 94 LEU A C 1
ATOM 746 O O . LEU A 1 94 ? -8.109 -5.348 11.867 1 94.25 94 LEU A O 1
ATOM 750 N N . ASP A 1 95 ? -9.328 -4.426 13.43 1 93.12 95 ASP A N 1
ATOM 751 C CA . ASP A 1 95 ? -10.414 -5.391 13.312 1 93.12 95 ASP A CA 1
ATOM 752 C C . ASP A 1 95 ? -11.312 -5.07 12.117 1 93.12 95 ASP A C 1
ATOM 754 O O . ASP A 1 95 ? -12.133 -5.895 11.711 1 93.12 95 ASP A O 1
ATOM 758 N N . ALA A 1 96 ? -11.172 -3.947 11.586 1 91.75 96 ALA A N 1
ATOM 759 C CA . ALA A 1 96 ? -12.016 -3.529 10.477 1 91.75 96 ALA A CA 1
ATOM 760 C C . ALA A 1 96 ? -11.383 -3.896 9.133 1 91.75 9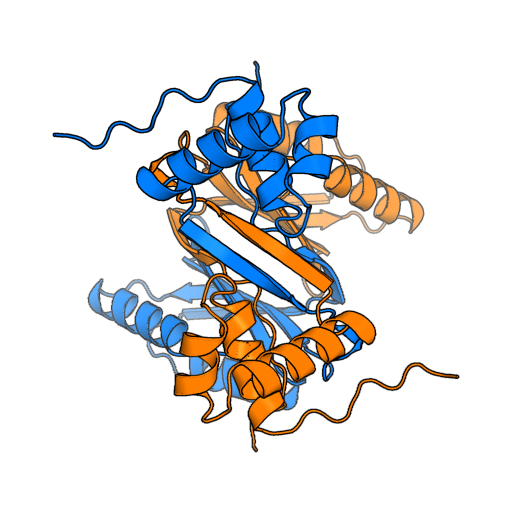6 ALA A C 1
ATOM 762 O O . ALA A 1 96 ? -10.312 -3.398 8.789 1 91.75 96 ALA A O 1
ATOM 763 N N . THR A 1 97 ? -12.078 -4.633 8.297 1 84.31 97 THR A N 1
ATOM 764 C CA . THR A 1 97 ? -11.547 -5.109 7.02 1 84.31 97 THR A CA 1
ATOM 765 C C . THR A 1 97 ? -11.469 -3.967 6.008 1 84.31 97 THR A C 1
ATOM 767 O O . THR A 1 97 ? -10.711 -4.039 5.043 1 84.31 97 THR A O 1
ATOM 770 N N . GLU A 1 98 ? -12.25 -2.949 6.227 1 89.56 98 GLU A N 1
ATOM 771 C CA . GLU A 1 98 ? -12.25 -1.799 5.328 1 89.56 98 GLU A CA 1
ATOM 772 C C . GLU A 1 98 ? -10.969 -0.981 5.477 1 89.56 98 GLU A C 1
ATOM 774 O O . GLU A 1 98 ? -10.625 -0.186 4.598 1 89.56 98 GLU A O 1
ATOM 779 N N . VAL A 1 99 ? -10.32 -1.165 6.703 1 94.06 99 VAL A N 1
ATOM 780 C CA . VAL A 1 99 ? -9.086 -0.42 6.953 1 94.06 99 VAL A CA 1
ATOM 781 C C . VAL A 1 99 ? -7.918 -1.098 6.242 1 94.06 99 VAL A C 1
ATOM 783 O O . VAL A 1 99 ? -7.527 -2.211 6.602 1 94.06 99 VAL A O 1
ATOM 786 N N . GLN A 1 100 ? -7.32 -0.34 5.32 1 90.69 100 GLN A N 1
ATOM 787 C CA . GLN A 1 100 ? -6.258 -0.932 4.508 1 90.69 100 GLN A CA 1
ATOM 788 C C . GLN A 1 100 ? -4.883 -0.515 5.016 1 90.69 100 GLN A C 1
ATOM 790 O O . GLN A 1 100 ? -3.916 -1.274 4.902 1 90.69 100 GLN A O 1
ATOM 795 N N . GLN A 1 101 ? -4.828 0.639 5.539 1 93.75 101 GLN A N 1
ATOM 796 C CA . GLN A 1 101 ? -3.57 1.152 6.07 1 93.75 101 GLN A CA 1
ATOM 797 C C . GLN A 1 101 ? -3.795 1.932 7.363 1 93.75 101 GLN A C 1
ATOM 799 O O . GLN A 1 101 ? -4.809 2.613 7.516 1 93.75 101 GLN A O 1
ATOM 804 N N . ILE A 1 102 ? -2.867 1.801 8.258 1 96.38 102 ILE A N 1
ATOM 805 C CA . ILE A 1 102 ? -2.85 2.514 9.531 1 96.38 102 ILE A CA 1
ATOM 806 C C . ILE A 1 102 ? -1.435 3.012 9.828 1 96.38 102 ILE A C 1
ATOM 808 O O . ILE A 1 102 ? -0.506 2.211 9.961 1 96.38 102 ILE A O 1
ATOM 812 N N . TYR A 1 103 ? -1.29 4.266 9.922 1 96.06 103 TYR A N 1
ATOM 813 C CA . TYR A 1 103 ? -0.022 4.871 10.312 1 96.06 103 TYR A CA 1
ATOM 814 C C . TYR A 1 103 ? -0.171 5.652 11.617 1 96.06 103 TYR A C 1
ATOM 816 O O . TYR A 1 103 ? -0.974 6.582 11.695 1 96.06 103 TYR A O 1
ATOM 824 N N . ASP A 1 104 ? 0.552 5.266 12.648 1 96.19 104 ASP A N 1
ATOM 825 C CA . ASP A 1 104 ? 0.797 6.156 13.781 1 96.19 104 ASP A CA 1
ATOM 826 C C . ASP A 1 104 ? 1.772 7.266 13.406 1 96.19 104 ASP A C 1
ATOM 828 O O . ASP A 1 104 ? 2.889 6.996 12.953 1 96.19 104 ASP A O 1
ATOM 832 N N . VAL A 1 105 ? 1.294 8.469 13.586 1 96.62 105 VAL A N 1
ATOM 833 C CA . VAL A 1 105 ? 2.129 9.531 13.031 1 96.62 105 VAL A CA 1
ATOM 834 C C . VAL A 1 105 ? 2.414 10.578 14.094 1 96.62 105 VAL A C 1
ATOM 836 O O . VAL A 1 105 ? 1.774 10.594 15.148 1 96.62 105 VAL A O 1
ATOM 839 N N . SER A 1 106 ? 3.461 11.328 13.812 1 93.62 106 SER A N 1
ATOM 840 C CA . SER A 1 106 ? 3.777 12.5 14.617 1 93.62 106 SER A CA 1
ATOM 841 C C . SER A 1 106 ? 3.07 13.742 14.086 1 93.62 106 SER A C 1
ATOM 843 O O . SER A 1 106 ? 2.498 13.719 13 1 93.62 106 SER A O 1
ATOM 845 N N . GLY A 1 107 ? 3.098 14.781 14.891 1 87.25 107 GLY A N 1
ATOM 846 C CA . GLY A 1 107 ? 2.52 16.047 14.461 1 87.25 107 GLY A CA 1
ATOM 847 C C . GLY A 1 107 ? 1.14 16.297 15.031 1 87.25 107 GLY A C 1
ATOM 848 O O . GLY A 1 107 ? 0.86 15.922 16.172 1 87.25 107 GLY A O 1
ATOM 849 N N . ASP A 1 108 ? 0.317 16.906 14.148 1 89.81 108 ASP A N 1
ATOM 850 C CA . ASP A 1 108 ? -0.98 17.391 14.617 1 89.81 108 ASP A CA 1
ATOM 851 C C . ASP A 1 108 ? -2.016 16.266 14.609 1 89.81 108 ASP A C 1
ATOM 853 O O . ASP A 1 108 ? -3.104 16.406 15.164 1 89.81 108 ASP A O 1
ATOM 857 N N . TRP A 1 109 ? -1.647 15.234 13.969 1 94.94 109 TRP A N 1
ATOM 858 C CA . TRP A 1 109 ? -2.521 14.062 13.906 1 94.94 109 TRP A CA 1
ATOM 859 C C . TRP A 1 109 ? -1.883 12.867 14.609 1 94.94 109 TRP A C 1
ATOM 861 O O . TRP A 1 109 ? -0.66 12.812 14.75 1 94.94 109 TRP A O 1
ATOM 871 N N . ASP A 1 110 ? -2.748 11.969 15.039 1 95.31 110 ASP A N 1
ATOM 872 C CA . ASP A 1 110 ? -2.248 10.773 15.703 1 95.31 110 ASP A CA 1
ATOM 873 C C . ASP A 1 110 ? -2.207 9.586 14.742 1 95.31 110 ASP A C 1
ATOM 875 O O . ASP A 1 110 ? -1.324 8.727 14.844 1 95.31 110 ASP A O 1
ATOM 879 N N . TYR A 1 111 ? -3.229 9.633 13.797 1 97.19 111 TYR A N 1
ATOM 880 C CA . TYR A 1 111 ? -3.312 8.523 12.852 1 97.19 111 TYR A CA 1
ATOM 881 C C . TYR A 1 111 ? -3.641 9.023 11.453 1 97.19 111 TYR A C 1
ATOM 883 O O . TYR A 1 111 ? -4.418 9.969 11.289 1 97.19 111 TYR A O 1
ATOM 891 N N . VAL A 1 112 ? -3.027 8.367 10.516 1 98 112 VAL A N 1
ATOM 892 C CA . VAL A 1 112 ? -3.5 8.367 9.133 1 98 112 VAL A CA 1
ATOM 893 C C . VAL A 1 112 ? -4.062 6.996 8.773 1 98 112 VAL A C 1
ATOM 895 O O . VAL A 1 112 ? -3.369 5.984 8.898 1 98 112 VAL A O 1
ATOM 898 N N . VAL A 1 113 ? -5.309 6.953 8.375 1 98.06 113 VAL A N 1
ATOM 899 C CA . VAL A 1 113 ? -5.996 5.695 8.094 1 98.06 113 VAL A CA 1
ATOM 900 C C . VAL A 1 113 ? -6.535 5.703 6.664 1 98.06 113 VAL A C 1
ATOM 902 O O . VAL A 1 113 ? -7.238 6.637 6.27 1 98.06 113 VAL A O 1
ATOM 905 N N . VAL A 1 114 ? -6.184 4.715 5.898 1 96.25 114 VAL A N 1
ATOM 906 C CA . VAL A 1 114 ? -6.73 4.59 4.555 1 96.25 114 VAL A CA 1
ATOM 907 C C . VAL A 1 114 ? -7.844 3.545 4.543 1 96.25 114 VAL A C 1
ATOM 909 O O . VAL A 1 114 ? -7.625 2.389 4.91 1 96.25 114 VAL A O 1
ATOM 912 N N . LEU A 1 115 ? -9 3.986 4.109 1 95.12 115 LEU A N 1
ATOM 913 C CA . LEU A 1 115 ? -10.18 3.135 4.047 1 95.12 115 LEU A CA 1
ATOM 914 C C . LEU A 1 115 ? -10.516 2.771 2.602 1 95.12 115 LEU A C 1
ATOM 916 O O . LEU A 1 115 ? -10.406 3.611 1.705 1 95.12 115 LEU A O 1
ATOM 920 N N . ALA A 1 116 ? -10.938 1.56 2.391 1 90.94 116 ALA A N 1
ATOM 921 C CA . ALA A 1 116 ? -11.539 1.096 1.141 1 90.94 116 ALA A CA 1
ATOM 922 C C . ALA A 1 116 ? -12.953 0.587 1.369 1 90.94 116 ALA A C 1
ATOM 924 O O . ALA A 1 116 ? -13.156 -0.42 2.051 1 90.94 116 ALA A O 1
ATOM 925 N N . CYS A 1 117 ? -13.922 1.328 0.806 1 89.06 117 CYS A N 1
ATOM 926 C CA . CYS A 1 117 ? -15.32 0.995 1.027 1 89.06 117 CYS A CA 1
ATOM 927 C C . CYS A 1 117 ? -16.062 0.833 -0.296 1 89.06 117 CYS A C 1
ATOM 929 O O . CYS A 1 117 ? -15.578 1.287 -1.337 1 89.06 117 CYS A O 1
ATOM 931 N N . SER A 1 118 ? -17.219 0.194 -0.134 1 84.62 118 SER A N 1
ATOM 932 C CA . SER A 1 118 ? -18.062 -0.003 -1.303 1 84.62 118 SER A CA 1
ATOM 933 C C . SER A 1 118 ? -19.047 1.153 -1.474 1 84.62 118 SER A C 1
ATOM 935 O O . SER A 1 118 ? -20.25 0.978 -1.314 1 84.62 118 SER A O 1
ATOM 937 N N . GLY A 1 119 ? -18.562 2.309 -1.773 1 84.75 119 GLY A N 1
ATOM 938 C CA . GLY A 1 119 ? -19.406 3.477 -2.008 1 84.75 119 GLY A CA 1
ATOM 939 C C . GLY A 1 119 ? -19.578 4.348 -0.777 1 84.75 119 GLY A C 1
ATOM 940 O O . GLY A 1 119 ? -19.062 4.016 0.298 1 84.75 119 GLY A O 1
ATOM 941 N N . MET A 1 120 ? -20.25 5.41 -0.958 1 90.31 120 MET A N 1
ATOM 942 C CA . MET A 1 120 ? -20.359 6.453 0.057 1 90.31 120 MET A CA 1
ATOM 943 C C . MET A 1 120 ? -21.188 5.977 1.245 1 90.31 120 MET A C 1
ATOM 945 O O . MET A 1 120 ? -20.812 6.207 2.398 1 90.31 120 MET A O 1
ATOM 949 N N . PRO A 1 121 ? -22.344 5.281 0.99 1 90.81 121 PRO A N 1
ATOM 950 C CA . PRO A 1 121 ? -23.109 4.812 2.145 1 90.81 121 PRO A CA 1
ATOM 951 C C . PRO A 1 121 ? -22.312 3.891 3.057 1 90.81 121 PRO A C 1
ATOM 953 O O . PRO A 1 121 ? -22.375 4.02 4.281 1 90.81 121 PRO A O 1
ATOM 956 N N . HIS A 1 122 ? -21.609 3.059 2.414 1 90.62 122 HIS A N 1
ATOM 957 C CA . HIS A 1 122 ? -20.766 2.152 3.18 1 90.62 122 HIS A CA 1
ATOM 958 C C . HIS A 1 122 ? -19.688 2.916 3.941 1 90.62 122 HIS A C 1
ATOM 960 O O . HIS A 1 122 ? -19.422 2.631 5.113 1 90.62 122 HIS A O 1
ATOM 966 N N . HIS A 1 123 ? -19.078 3.869 3.297 1 93.88 123 HIS A N 1
ATOM 967 C CA . HIS A 1 123 ? -18.062 4.688 3.961 1 93.88 123 HIS A CA 1
ATOM 968 C C . HIS A 1 123 ? -18.656 5.402 5.176 1 93.88 123 HIS A C 1
ATOM 970 O O . HIS A 1 123 ? -18.031 5.438 6.238 1 93.88 123 HIS A O 1
ATOM 976 N N . THR A 1 124 ? -19.766 5.973 4.949 1 95.06 124 THR A N 1
ATOM 977 C CA . THR A 1 124 ? -20.406 6.699 6.039 1 95.06 124 THR A CA 1
ATOM 978 C C . THR A 1 124 ? -20.625 5.785 7.242 1 95.06 124 THR A C 1
ATOM 980 O O . THR A 1 124 ? -20.344 6.172 8.375 1 95.06 124 THR A O 1
ATOM 983 N N . GLU A 1 125 ? -21.094 4.641 6.969 1 94.81 125 GLU A N 1
ATOM 984 C CA . GLU A 1 125 ? -21.312 3.66 8.031 1 94.81 125 GLU A CA 1
ATOM 985 C C . GLU A 1 125 ? -20 3.301 8.727 1 94.81 125 GLU A C 1
ATOM 987 O O . GLU A 1 125 ? -19.938 3.258 9.953 1 94.81 125 GLU A O 1
ATOM 992 N N . VAL A 1 126 ? -19.047 3.035 7.988 1 94.81 126 VAL A N 1
ATOM 993 C CA . VAL A 1 126 ? -17.75 2.617 8.516 1 94.81 126 VAL A CA 1
ATOM 994 C C . VAL A 1 126 ? -17.141 3.746 9.336 1 94.81 126 VAL A C 1
ATOM 996 O O . VAL A 1 126 ? -16.641 3.52 10.445 1 94.81 126 VAL A O 1
ATOM 999 N N . ALA A 1 127 ? -17.141 4.957 8.797 1 96.38 127 ALA A N 1
ATOM 1000 C CA . ALA A 1 127 ? -16.578 6.109 9.508 1 96.38 127 ALA A CA 1
ATOM 1001 C C . ALA A 1 127 ? -17.297 6.344 10.828 1 96.38 127 ALA A C 1
ATOM 1003 O O . ALA A 1 127 ? -16.672 6.66 11.844 1 96.38 127 ALA A O 1
ATOM 1004 N N . HIS A 1 128 ? -18.562 6.219 10.773 1 96 128 HIS A N 1
ATOM 1005 C CA . HIS A 1 128 ? -19.344 6.359 12 1 96 128 HIS A CA 1
ATOM 1006 C C . HIS A 1 128 ? -18.922 5.324 13.039 1 96 128 HIS A C 1
ATOM 1008 O O . HIS A 1 128 ? -18.672 5.668 14.195 1 96 128 HIS A O 1
ATOM 1014 N N . ARG A 1 129 ? -18.797 4.145 12.648 1 95.75 129 ARG A N 1
ATOM 1015 C CA . ARG A 1 129 ? -18.438 3.037 13.531 1 95.75 129 ARG A CA 1
ATOM 1016 C C . ARG A 1 129 ? -17.016 3.193 14.062 1 95.75 129 ARG A C 1
ATOM 1018 O O . ARG A 1 129 ? -16.781 3.037 15.266 1 95.75 129 ARG A O 1
ATOM 1025 N N . LEU A 1 130 ? -16.125 3.604 13.25 1 96.56 130 LEU A N 1
ATOM 1026 C CA . LEU A 1 130 ? -14.703 3.596 13.617 1 96.56 130 LEU A CA 1
ATOM 1027 C C . LEU A 1 130 ? -14.336 4.863 14.383 1 96.56 130 LEU A C 1
ATOM 1029 O O . LEU A 1 130 ? -13.516 4.82 15.305 1 96.56 130 LEU A O 1
ATOM 1033 N N . PHE A 1 131 ? -14.945 5.984 14 1 96.12 131 PHE A N 1
ATOM 1034 C CA . PHE A 1 131 ? -14.445 7.254 14.5 1 96.12 131 PHE A CA 1
ATOM 1035 C C . PHE A 1 131 ? -15.492 7.945 15.367 1 96.12 131 PHE A C 1
ATOM 1037 O O . PHE A 1 131 ? -15.195 8.383 16.484 1 96.12 131 PHE A O 1
ATOM 1044 N N . ASN A 1 132 ? -16.688 8.055 14.875 1 92.94 132 ASN A N 1
ATOM 1045 C CA . ASN A 1 132 ? -17.719 8.781 15.609 1 92.94 132 ASN A CA 1
ATOM 1046 C C . ASN A 1 132 ? -18.094 8.055 16.891 1 92.94 132 ASN A C 1
ATOM 1048 O O . ASN A 1 132 ? -18.359 8.695 17.922 1 92.94 132 ASN A O 1
ATOM 1052 N N . GLU A 1 133 ? -18.078 6.77 16.859 1 91.06 133 GLU A N 1
ATOM 1053 C CA . GLU A 1 133 ? -18.5 5.984 18.016 1 91.06 133 GLU A CA 1
ATOM 1054 C C . GLU A 1 133 ? -17.328 5.672 18.938 1 91.06 133 GLU A C 1
ATOM 1056 O O . GLU A 1 133 ? -17.5 5.105 20.016 1 91.06 133 GLU A O 1
ATOM 1061 N N . ALA A 1 134 ? -16.203 6.031 18.484 1 88.75 134 ALA A N 1
ATOM 1062 C CA . ALA A 1 134 ? -15.031 5.781 19.312 1 88.75 134 ALA A CA 1
ATOM 1063 C C . ALA A 1 134 ? -14.891 6.844 20.406 1 88.75 134 ALA A C 1
ATOM 1065 O O . ALA A 1 134 ? -14.805 8.039 20.109 1 88.75 134 ALA A O 1
ATOM 1066 N N . PRO A 1 135 ? -14.773 6.484 21.641 1 84.31 135 PRO A N 1
ATOM 1067 C CA . PRO A 1 135 ? -14.805 7.441 22.75 1 84.31 135 PRO A CA 1
ATOM 1068 C C . PRO A 1 135 ? -13.57 8.336 22.781 1 84.31 135 PRO A C 1
ATOM 1070 O O . PRO A 1 135 ? -13.625 9.445 23.328 1 84.31 135 PRO A O 1
ATOM 1073 N N . ASN A 1 136 ? -12.523 7.891 22.203 1 90.75 136 ASN A N 1
ATOM 1074 C CA . ASN A 1 136 ? -11.281 8.625 22.406 1 90.75 136 ASN A CA 1
ATOM 1075 C C . ASN A 1 136 ? -10.891 9.398 21.156 1 90.75 136 ASN A C 1
ATOM 1077 O O . ASN A 1 136 ? -9.797 9.977 21.094 1 90.75 136 ASN A O 1
ATOM 1081 N N . VAL A 1 137 ? -11.742 9.461 20.188 1 94.25 137 VAL A N 1
ATOM 1082 C CA . VAL A 1 137 ? -11.438 10.234 19 1 94.25 137 VAL A CA 1
ATOM 1083 C C . VAL A 1 137 ? -11.844 11.695 19.203 1 94.25 137 VAL A C 1
ATOM 1085 O O . VAL A 1 137 ? -13.023 11.992 19.422 1 94.25 137 VAL A O 1
ATOM 1088 N N . ARG A 1 138 ? -10.922 12.555 19.234 1 94.31 138 ARG A N 1
ATOM 1089 C CA . ARG A 1 138 ? -11.18 13.984 19.375 1 94.31 138 ARG A CA 1
ATOM 1090 C C . ARG A 1 138 ? -11.75 14.562 18.078 1 94.31 138 ARG A C 1
ATOM 1092 O O . ARG A 1 138 ? -12.734 15.312 18.109 1 94.31 138 ARG A O 1
ATOM 1099 N N . ARG A 1 139 ? -11.203 14.242 17 1 94.62 139 ARG A N 1
ATOM 1100 C CA . ARG A 1 139 ? -11.672 14.688 15.688 1 94.62 139 ARG A CA 1
ATOM 1101 C C . ARG A 1 139 ? -11.07 13.836 14.578 1 94.62 139 ARG A C 1
ATOM 1103 O O . ARG A 1 139 ? -10.039 13.188 14.773 1 94.62 139 ARG A O 1
ATOM 1110 N N . TYR A 1 140 ? -11.734 13.859 13.492 1 95.94 140 TYR A N 1
ATOM 1111 C CA . TYR A 1 140 ? -11.164 13.273 12.289 1 95.94 140 TYR A CA 1
ATOM 1112 C C . TYR A 1 140 ? -11.633 14.023 11.047 1 95.94 140 TYR A C 1
ATOM 1114 O O . TYR A 1 140 ? -12.68 14.68 11.062 1 95.94 140 TYR A O 1
ATOM 1122 N N . THR A 1 141 ? -10.844 14.039 10.055 1 96.31 141 THR A N 1
ATOM 1123 C CA . THR A 1 141 ? -11.164 14.578 8.734 1 96.31 141 THR A CA 1
ATOM 1124 C C . THR A 1 141 ? -10.945 13.523 7.652 1 96.31 141 THR A C 1
ATOM 1126 O O . THR A 1 141 ? -9.984 12.758 7.715 1 96.31 141 THR A O 1
ATOM 1129 N N . THR A 1 142 ? -11.883 13.547 6.707 1 96.75 142 THR A N 1
ATOM 1130 C CA . THR A 1 142 ? -11.789 12.594 5.605 1 96.75 142 THR A CA 1
ATOM 1131 C C . THR A 1 142 ? -11.352 13.289 4.32 1 96.75 142 THR A C 1
ATOM 1133 O O . THR A 1 142 ? -11.961 14.281 3.908 1 96.75 142 THR A O 1
ATOM 1136 N N . LEU A 1 143 ? -10.312 12.805 3.76 1 97.75 143 LEU A N 1
ATOM 1137 C CA . LEU A 1 143 ? -9.891 13.188 2.416 1 97.75 143 LEU A CA 1
ATOM 1138 C C . LEU A 1 143 ? -10.258 12.109 1.403 1 97.75 143 LEU A C 1
ATOM 1140 O O . LEU A 1 143 ? -9.648 11.039 1.374 1 97.75 143 LEU A O 1
ATOM 1144 N N . PHE A 1 144 ? -11.242 12.414 0.584 1 96.75 144 PHE A N 1
ATOM 1145 C CA . PHE A 1 144 ? -11.672 11.414 -0.386 1 96.75 144 PHE A CA 1
ATOM 1146 C C . PHE A 1 144 ? -10.688 11.328 -1.543 1 96.75 144 PHE A C 1
ATOM 1148 O O . PHE A 1 144 ? -10.273 12.352 -2.098 1 96.75 144 PHE A O 1
ATOM 1155 N N . VAL A 1 145 ? -10.336 10.141 -1.859 1 95.38 145 VAL A N 1
ATOM 1156 C CA . VAL A 1 145 ? -9.367 9.93 -2.936 1 95.38 145 VAL A CA 1
ATOM 1157 C C . VAL A 1 145 ? -10.07 10.047 -4.285 1 95.38 145 VAL A C 1
ATOM 1159 O O . VAL A 1 145 ? -10.922 9.227 -4.621 1 95.38 145 VAL A O 1
ATOM 1162 N N . LEU A 1 146 ? -9.703 11.062 -4.965 1 93.44 146 LEU A N 1
ATOM 1163 C CA . LEU A 1 146 ? -10.234 11.266 -6.305 1 93.44 146 LEU A CA 1
ATOM 1164 C C . LEU A 1 146 ? -9.516 10.391 -7.324 1 93.44 146 LEU A C 1
ATOM 1166 O O . LEU A 1 146 ? -10.133 9.898 -8.266 1 93.44 146 LEU A O 1
ATOM 1170 N N . ASP A 1 147 ? -8.25 10.172 -7.113 1 91.5 147 ASP A N 1
ATOM 1171 C CA . ASP A 1 147 ? -7.406 9.352 -7.977 1 91.5 147 ASP A CA 1
ATOM 1172 C C . ASP A 1 147 ? -6.25 8.742 -7.188 1 91.5 147 ASP A C 1
ATOM 1174 O O . ASP A 1 147 ? -5.402 9.461 -6.66 1 91.5 147 ASP A O 1
ATOM 1178 N N . PRO A 1 148 ? -6.285 7.422 -7.02 1 91.44 148 PRO A N 1
ATOM 1179 C CA . PRO A 1 148 ? -5.102 6.766 -6.465 1 91.44 148 PRO A CA 1
ATOM 1180 C C . PRO A 1 148 ? -3.971 6.629 -7.484 1 91.44 148 PRO A C 1
ATOM 1182 O O . PRO A 1 148 ? -3.814 5.57 -8.102 1 91.44 148 PRO A O 1
ATOM 1185 N N . VAL A 1 149 ? -3.129 7.57 -7.602 1 91.44 149 VAL A N 1
ATOM 1186 C CA . VAL A 1 149 ? -2.145 7.703 -8.672 1 91.44 149 VAL A CA 1
ATOM 1187 C C . VAL A 1 149 ? -1.104 6.59 -8.555 1 91.44 149 VAL A C 1
ATOM 1189 O O . VAL A 1 149 ? -0.69 6.012 -9.562 1 91.44 149 VAL A O 1
ATOM 1192 N N . ARG A 1 150 ? -0.669 6.355 -7.328 1 90 150 ARG A N 1
ATOM 1193 C CA . ARG A 1 150 ? 0.274 5.285 -7.012 1 90 150 ARG A CA 1
ATOM 1194 C C . ARG A 1 150 ? -0.03 4.672 -5.652 1 90 150 ARG A C 1
ATOM 1196 O O . ARG A 1 150 ? -0.25 5.395 -4.676 1 90 150 ARG A O 1
ATOM 1203 N N . THR A 1 151 ? -0.081 3.35 -5.648 1 87.75 151 THR A N 1
ATOM 1204 C CA . THR A 1 151 ? -0.366 2.656 -4.395 1 87.75 151 THR A CA 1
ATOM 1205 C C . THR A 1 151 ? 0.656 1.552 -4.145 1 87.75 151 THR A C 1
ATOM 1207 O O . THR A 1 151 ? 0.287 0.408 -3.869 1 87.75 151 THR A O 1
ATOM 1210 N N . SER A 1 152 ? 1.911 1.907 -4.133 1 84.56 152 SER A N 1
ATOM 1211 C CA . SER A 1 152 ? 2.977 0.929 -3.943 1 84.56 152 SER A CA 1
ATOM 1212 C C . SER A 1 152 ? 3.314 0.761 -2.465 1 84.56 152 SER A C 1
ATOM 1214 O O . SER A 1 152 ? 3.148 1.692 -1.675 1 84.56 152 SER A O 1
ATOM 1216 N N . GLY A 1 153 ? 3.74 -0.441 -2.127 1 82.19 153 GLY A N 1
ATOM 1217 C CA . GLY A 1 153 ? 4.266 -0.708 -0.797 1 82.19 153 GLY A CA 1
ATOM 1218 C C . GLY A 1 153 ? 5.738 -1.082 -0.802 1 82.19 153 GLY A C 1
ATOM 1219 O O . GLY A 1 153 ? 6.254 -1.604 0.189 1 82.19 153 GLY A O 1
ATOM 1220 N N . ALA A 1 154 ? 6.359 -0.771 -1.917 1 85.44 154 ALA A N 1
ATOM 1221 C CA . ALA A 1 154 ? 7.766 -1.147 -2.053 1 85.44 154 ALA A CA 1
ATOM 1222 C C . ALA A 1 154 ? 8.641 -0.339 -1.101 1 85.44 154 ALA A C 1
ATOM 1224 O O . ALA A 1 154 ? 8.398 0.848 -0.875 1 85.44 154 ALA A O 1
ATOM 1225 N N . LEU A 1 155 ? 9.68 -0.962 -0.561 1 84.31 155 LEU A N 1
ATOM 1226 C CA . LEU A 1 155 ? 10.602 -0.332 0.373 1 84.31 155 LEU A CA 1
ATOM 1227 C C . LEU A 1 155 ? 11.992 -0.212 -0.24 1 84.31 155 LEU A C 1
ATOM 1229 O O . LEU A 1 155 ? 12.422 -1.085 -1 1 84.31 155 LEU A O 1
ATOM 1233 N N . PRO A 1 156 ? 12.625 0.878 0.154 1 81.38 156 PRO A N 1
ATOM 1234 C CA . PRO A 1 156 ? 14.031 0.946 -0.265 1 81.38 156 PRO A CA 1
ATOM 1235 C C . PRO A 1 156 ? 14.898 -0.105 0.417 1 81.38 156 PRO A C 1
ATOM 1237 O O . PRO A 1 156 ? 14.703 -0.402 1.6 1 81.38 156 PRO A O 1
ATOM 1240 N N . THR A 1 157 ? 15.773 -0.727 -0.408 1 84.5 157 THR A N 1
ATOM 1241 C CA . THR A 1 157 ? 16.609 -1.76 0.182 1 84.5 157 THR A CA 1
ATOM 1242 C C . THR A 1 157 ? 18.016 -1.218 0.47 1 84.5 157 THR A C 1
ATOM 1244 O O . THR A 1 157 ? 18.828 -1.894 1.102 1 84.5 157 THR A O 1
ATOM 1247 N N . ARG A 1 158 ? 18.328 -0.057 -0.087 1 77.44 158 ARG A N 1
ATOM 1248 C CA . ARG A 1 158 ? 19.625 0.557 0.176 1 77.44 158 ARG A CA 1
ATOM 1249 C C . ARG A 1 158 ? 19.5 2.066 0.358 1 77.44 158 ARG A C 1
ATOM 1251 O O . ARG A 1 158 ? 18.5 2.662 -0.07 1 77.44 158 ARG A O 1
ATOM 1258 N N . ALA A 1 159 ? 20.438 2.582 1.122 1 68 159 ALA A N 1
ATOM 1259 C CA . ALA A 1 159 ? 20.5 4.031 1.283 1 68 159 ALA A CA 1
ATOM 1260 C C . ALA A 1 159 ? 20.906 4.715 -0.019 1 68 159 ALA A C 1
ATOM 1262 O O . ALA A 1 159 ? 21.609 4.125 -0.838 1 68 159 ALA A O 1
ATOM 1263 N N . PRO A 1 160 ? 20.125 5.766 -0.462 1 59.97 160 PRO A N 1
ATOM 1264 C CA . PRO A 1 160 ? 20.609 6.465 -1.655 1 59.97 160 PRO A CA 1
ATOM 1265 C C . PRO A 1 160 ? 22.109 6.73 -1.616 1 59.97 160 PRO A C 1
ATOM 1267 O O . PRO A 1 160 ? 22.672 6.898 -0.537 1 59.97 160 PRO A O 1
ATOM 1270 N N . ASN A 1 161 ? 22.781 6.125 -2.523 1 52.38 161 ASN A N 1
ATOM 1271 C CA . ASN A 1 161 ? 24.203 6.449 -2.586 1 52.38 161 ASN A CA 1
ATOM 1272 C C . ASN A 1 161 ? 24.453 7.945 -2.396 1 52.38 161 ASN A C 1
ATOM 1274 O O . ASN A 1 161 ? 23.938 8.766 -3.162 1 52.38 161 ASN A O 1
ATOM 1278 N N . THR A 1 162 ? 24.391 8.469 -1.252 1 40.75 162 THR A N 1
ATOM 1279 C CA . THR A 1 162 ? 24.938 9.82 -1.156 1 40.75 162 THR A CA 1
ATOM 1280 C C . THR A 1 162 ? 26.391 9.852 -1.648 1 40.75 162 THR A C 1
ATOM 1282 O O . THR A 1 162 ? 27.141 8.898 -1.43 1 40.75 162 THR A O 1
ATOM 1285 N N . MET B 1 1 ? -15.164 -7.203 -28 1 35.53 1 MET B N 1
ATOM 1286 C CA . MET B 1 1 ? -16.266 -7.523 -27.109 1 35.53 1 MET B CA 1
ATOM 1287 C C . MET B 1 1 ? -16 -6.996 -25.703 1 35.53 1 MET B C 1
ATOM 1289 O O . MET B 1 1 ? -14.852 -6.992 -25.25 1 35.53 1 MET B O 1
ATOM 1293 N N . PRO B 1 2 ? -16.734 -6.137 -25 1 39.66 2 PRO B N 1
ATOM 1294 C CA . PRO B 1 2 ? -16.375 -5.504 -23.734 1 39.66 2 PRO B CA 1
ATOM 1295 C C . PRO B 1 2 ? -15.898 -6.504 -22.688 1 39.66 2 PRO B C 1
ATOM 1297 O O . PRO B 1 2 ? -16.469 -7.59 -22.562 1 39.66 2 PRO B O 1
ATOM 1300 N N . ASN B 1 3 ? -14.734 -6.875 -22.562 1 45.5 3 ASN B N 1
ATOM 1301 C CA . ASN B 1 3 ? -14.234 -7.863 -21.609 1 45.5 3 ASN B CA 1
ATOM 1302 C C . ASN B 1 3 ? -14.93 -7.738 -20.25 1 45.5 3 ASN B C 1
ATOM 1304 O O . ASN B 1 3 ? -14.664 -6.797 -19.5 1 45.5 3 ASN B O 1
ATOM 1308 N N . SER B 1 4 ? -16.188 -8.031 -20.219 1 52.66 4 SER B N 1
ATOM 1309 C CA . SER B 1 4 ? -17.109 -7.961 -19.078 1 52.66 4 SER B CA 1
ATOM 1310 C C . SER B 1 4 ? -16.484 -8.562 -17.828 1 52.66 4 SER B C 1
ATOM 1312 O O . SER B 1 4 ? -15.781 -9.578 -17.891 1 52.66 4 SER B O 1
ATOM 1314 N N . SER B 1 5 ? -16.156 -7.75 -16.828 1 61.09 5 SER B N 1
ATOM 1315 C CA . SER B 1 5 ? -15.75 -8.281 -15.539 1 61.09 5 SER B CA 1
ATOM 1316 C C . SER B 1 5 ? -16.531 -9.539 -15.18 1 61.09 5 SER B C 1
ATOM 1318 O O . SER B 1 5 ? -17.75 -9.562 -15.266 1 61.09 5 SER B O 1
ATOM 1320 N N . PRO B 1 6 ? -15.883 -10.773 -15.172 1 66 6 PRO B N 1
ATOM 1321 C CA . PRO B 1 6 ? -16.578 -12.023 -14.852 1 66 6 PRO B CA 1
ATOM 1322 C C . PRO B 1 6 ? -17.438 -11.914 -13.602 1 66 6 PRO B C 1
ATOM 1324 O O . PRO B 1 6 ? -17.156 -11.109 -12.711 1 66 6 PRO B O 1
ATOM 1327 N N . ALA B 1 7 ? -18.672 -12.406 -13.625 1 77.69 7 ALA B N 1
ATOM 1328 C CA . ALA B 1 7 ? -19.484 -12.555 -12.422 1 77.69 7 ALA B CA 1
ATOM 1329 C C . ALA B 1 7 ? -18.75 -13.352 -11.352 1 77.69 7 ALA B C 1
ATOM 1331 O O . ALA B 1 7 ? -18.281 -14.469 -11.609 1 77.69 7 ALA B O 1
ATOM 1332 N N . LEU B 1 8 ? -18.281 -12.742 -10.312 1 87.94 8 LEU B N 1
ATOM 1333 C CA . LEU B 1 8 ? -17.562 -13.398 -9.227 1 87.94 8 LEU B CA 1
ATOM 1334 C C . LEU B 1 8 ? -18.547 -14 -8.219 1 87.94 8 LEU B C 1
ATOM 1336 O O . LEU B 1 8 ? -19.469 -13.328 -7.773 1 87.94 8 LEU B O 1
ATOM 1340 N N . ASP B 1 9 ? -18.422 -15.25 -7.969 1 90.69 9 ASP B N 1
ATOM 1341 C CA . ASP B 1 9 ? -19.25 -15.875 -6.941 1 90.69 9 ASP B CA 1
ATOM 1342 C C . ASP B 1 9 ? -18.562 -15.836 -5.582 1 90.69 9 ASP B C 1
ATOM 1344 O O . ASP B 1 9 ? -17.531 -15.18 -5.422 1 90.69 9 ASP B O 1
ATOM 1348 N N . GLU B 1 10 ? -19.203 -16.453 -4.621 1 92.25 10 GLU B N 1
ATOM 1349 C CA . GLU B 1 10 ? -18.719 -16.406 -3.248 1 92.25 10 GLU B CA 1
ATOM 1350 C C . GLU B 1 10 ? -17.312 -17 -3.143 1 92.25 10 GLU B C 1
ATOM 1352 O O . GLU B 1 10 ? -16.453 -16.469 -2.426 1 92.25 10 GLU B O 1
ATOM 1357 N N . VAL B 1 11 ? -17.094 -18.047 -3.812 1 94.62 11 VAL B N 1
ATOM 1358 C CA . VAL B 1 11 ? -15.789 -18.688 -3.795 1 94.62 11 VAL B CA 1
ATOM 1359 C C . VAL B 1 11 ? -14.75 -17.766 -4.406 1 94.62 11 VAL B C 1
ATOM 1361 O O . VAL B 1 11 ? -13.625 -17.672 -3.904 1 94.62 11 VAL B O 1
ATOM 1364 N N . ASP B 1 12 ? -15.102 -17.094 -5.512 1 94.19 12 ASP B N 1
ATOM 1365 C CA . ASP B 1 12 ? -14.203 -16.141 -6.152 1 94.19 12 ASP B CA 1
ATOM 1366 C C . ASP B 1 12 ? -13.781 -15.055 -5.176 1 94.19 12 ASP B C 1
ATOM 1368 O O . ASP B 1 12 ? -12.594 -14.727 -5.07 1 94.19 12 ASP B O 1
ATOM 1372 N N . HIS B 1 13 ? -14.758 -14.523 -4.48 1 91.19 13 HIS B N 1
ATOM 1373 C CA . HIS B 1 13 ? -14.469 -13.453 -3.525 1 91.19 13 HIS B CA 1
ATOM 1374 C C . HIS B 1 13 ? -13.523 -13.938 -2.432 1 91.19 13 HIS B C 1
ATOM 1376 O O . HIS B 1 13 ? -12.586 -13.227 -2.061 1 91.19 13 HIS B O 1
ATOM 1382 N N . HIS B 1 14 ? -13.766 -15.039 -1.981 1 93.19 14 HIS B N 1
ATOM 1383 C CA . HIS B 1 14 ? -12.922 -15.609 -0.938 1 93.19 14 HIS B CA 1
ATOM 1384 C C . HIS B 1 14 ? -11.508 -15.844 -1.444 1 93.19 14 HIS B C 1
ATOM 1386 O O . HIS B 1 14 ? -10.531 -15.469 -0.779 1 93.19 14 HIS B O 1
ATOM 1392 N N . LEU B 1 15 ? -11.398 -16.469 -2.584 1 95.62 15 LEU B N 1
ATOM 1393 C CA . LEU B 1 15 ? -10.094 -16.766 -3.164 1 95.62 15 LEU B CA 1
ATOM 1394 C C . LEU B 1 15 ? -9.305 -15.484 -3.422 1 95.62 15 LEU B C 1
ATOM 1396 O O . LEU B 1 15 ? -8.117 -15.406 -3.098 1 95.62 15 LEU B O 1
ATOM 1400 N N . LEU B 1 16 ? -9.969 -14.539 -3.959 1 93.88 16 LEU B N 1
ATOM 1401 C CA . LEU B 1 16 ? -9.312 -13.266 -4.242 1 93.88 16 LEU B CA 1
ATOM 1402 C C . LEU B 1 16 ? -8.852 -12.594 -2.951 1 93.88 16 LEU B C 1
ATOM 1404 O O . LEU B 1 16 ? -7.793 -11.969 -2.918 1 93.88 16 LEU B O 1
ATOM 1408 N N . GLY B 1 17 ? -9.672 -12.703 -1.939 1 92.12 17 GLY B N 1
ATOM 1409 C CA . GLY B 1 17 ? -9.258 -12.195 -0.638 1 92.12 17 GLY B CA 1
ATOM 1410 C C . GLY B 1 17 ? -8 -12.859 -0.112 1 92.12 17 GLY B C 1
ATOM 1411 O O . GLY B 1 17 ? -7.105 -12.18 0.401 1 92.12 17 GLY B O 1
ATOM 1412 N N . LEU B 1 18 ? -7.922 -14.125 -0.252 1 94.5 18 LEU B N 1
ATOM 1413 C CA . LEU B 1 18 ? -6.762 -14.883 0.199 1 94.5 18 LEU B CA 1
ATOM 1414 C C . LEU B 1 18 ? -5.52 -14.5 -0.599 1 94.5 18 LEU B C 1
ATOM 1416 O O . LEU B 1 18 ? -4.445 -14.297 -0.027 1 94.5 18 LEU B O 1
ATOM 1420 N N . LEU B 1 19 ? -5.699 -14.383 -1.879 1 95.56 19 LEU B N 1
ATOM 1421 C CA . LEU B 1 19 ? -4.586 -14.07 -2.764 1 95.56 19 LEU B CA 1
ATOM 1422 C C . LEU B 1 19 ? -4.031 -12.68 -2.475 1 95.56 19 LEU B C 1
ATOM 1424 O O . LEU B 1 19 ? -2.824 -12.453 -2.58 1 95.56 19 LEU B O 1
ATOM 1428 N N . GLN B 1 20 ? -4.887 -11.75 -2.117 1 93.69 20 GLN B N 1
ATOM 1429 C CA . GLN B 1 20 ? -4.465 -10.383 -1.832 1 93.69 20 GLN B CA 1
ATOM 1430 C C . GLN B 1 20 ? -3.684 -10.305 -0.522 1 93.69 20 GLN B C 1
ATOM 1432 O O . GLN B 1 20 ? -2.902 -9.375 -0.31 1 93.69 20 GLN B O 1
ATOM 1437 N N . ARG B 1 21 ? -3.934 -11.266 0.277 1 91.06 21 ARG B N 1
ATOM 1438 C CA . ARG B 1 21 ? -3.266 -11.281 1.574 1 91.06 21 ARG B CA 1
ATOM 1439 C C . ARG B 1 21 ? -1.972 -12.086 1.514 1 91.06 21 ARG B C 1
ATOM 1441 O O . ARG B 1 21 ? -0.975 -11.719 2.141 1 91.06 21 ARG B O 1
ATOM 1448 N N . ASP B 1 22 ? -2.074 -13.203 0.807 1 92.94 22 ASP B N 1
ATOM 1449 C CA . ASP B 1 22 ? -0.929 -14.094 0.639 1 92.94 22 ASP B CA 1
ATOM 1450 C C . ASP B 1 22 ? -1.053 -14.906 -0.645 1 92.94 22 ASP B C 1
ATOM 1452 O O . ASP B 1 22 ? -1.827 -15.867 -0.706 1 92.94 22 ASP B O 1
ATOM 1456 N N . SER B 1 23 ? -0.216 -14.562 -1.57 1 93.19 23 SER B N 1
ATOM 1457 C CA . SER B 1 23 ? -0.298 -15.266 -2.846 1 93.19 23 SER B CA 1
ATOM 1458 C C . SER B 1 23 ? 0.755 -16.359 -2.939 1 93.19 23 SER B C 1
ATOM 1460 O O . SER B 1 23 ? 0.968 -16.938 -4.008 1 93.19 23 SER B O 1
ATOM 1462 N N . GLY B 1 24 ? 1.39 -16.641 -1.881 1 90.31 24 GLY B N 1
ATOM 1463 C CA . GLY B 1 24 ? 2.391 -17.688 -1.851 1 90.31 24 GLY B CA 1
ATOM 1464 C C . GLY B 1 24 ? 1.825 -19.047 -1.442 1 90.31 24 GLY B C 1
ATOM 1465 O O . GLY B 1 24 ? 2.523 -20.062 -1.495 1 90.31 24 GLY B O 1
ATOM 1466 N N . ARG B 1 25 ? 0.61 -19.062 -1.043 1 92.31 25 ARG B N 1
ATOM 1467 C CA . ARG B 1 25 ? -0.017 -20.328 -0.67 1 92.31 25 ARG B CA 1
ATOM 1468 C C . ARG B 1 25 ? -0.087 -21.266 -1.862 1 92.31 25 ARG B C 1
ATOM 1470 O O . ARG B 1 25 ? -0.303 -20.844 -2.996 1 92.31 25 ARG B O 1
ATOM 1477 N N . THR B 1 26 ? 0.043 -22.562 -1.552 1 94.56 26 THR B N 1
ATOM 1478 C CA . THR B 1 26 ? -0.048 -23.562 -2.613 1 94.56 26 THR B CA 1
ATOM 1479 C C . THR B 1 26 ? -1.495 -23.734 -3.062 1 94.56 26 THR B C 1
ATOM 1481 O O . THR B 1 26 ? -2.426 -23.391 -2.336 1 94.56 26 THR B O 1
ATOM 1484 N N . LEU B 1 27 ? -1.612 -24.266 -4.242 1 96.38 27 LEU B N 1
ATOM 1485 C CA . LEU B 1 27 ? -2.947 -24.578 -4.746 1 96.38 27 LEU B CA 1
ATOM 1486 C C . LEU B 1 27 ? -3.68 -25.531 -3.809 1 96.38 27 LEU B C 1
ATOM 1488 O O . LEU B 1 27 ? -4.891 -25.406 -3.609 1 96.38 27 LEU B O 1
ATOM 1492 N N . ARG B 1 28 ? -2.953 -26.469 -3.268 1 97.31 28 ARG B N 1
ATOM 1493 C CA . ARG B 1 28 ? -3.537 -27.406 -2.326 1 97.31 28 ARG B CA 1
ATOM 1494 C C . ARG B 1 28 ? -4.055 -26.703 -1.081 1 97.31 28 ARG B C 1
ATOM 1496 O O . ARG B 1 28 ? -5.184 -26.938 -0.648 1 97.31 28 ARG B O 1
ATOM 1503 N N . GLU B 1 29 ? -3.25 -25.844 -0.494 1 97.12 29 GLU B N 1
ATOM 1504 C CA . GLU B 1 29 ? -3.645 -25.094 0.688 1 97.12 29 GLU B CA 1
ATOM 1505 C C . GLU B 1 29 ? -4.875 -24.234 0.409 1 97.12 29 GLU B C 1
ATOM 1507 O O . GLU B 1 29 ? -5.809 -24.188 1.213 1 97.12 29 GLU B O 1
ATOM 1512 N N . LEU B 1 30 ? -4.836 -23.516 -0.689 1 97.31 30 LEU B N 1
ATOM 1513 C CA . LEU B 1 30 ? -5.973 -22.688 -1.08 1 97.31 30 LEU B CA 1
ATOM 1514 C C . LEU B 1 30 ? -7.23 -23.531 -1.244 1 97.31 30 LEU B C 1
ATOM 1516 O O . LEU B 1 30 ? -8.305 -23.141 -0.781 1 97.31 30 LEU B O 1
ATOM 1520 N N . GLY B 1 31 ? -7.062 -24.625 -1.952 1 97.56 31 GLY B N 1
ATOM 1521 C CA . GLY B 1 31 ? -8.188 -25.531 -2.146 1 97.56 31 GLY B CA 1
ATOM 1522 C C . GLY B 1 31 ? -8.805 -26 -0.845 1 97.56 31 GLY B C 1
ATOM 1523 O O . GLY B 1 31 ? -10.031 -26.031 -0.715 1 97.56 31 GLY B O 1
ATOM 1524 N N . ASP B 1 32 ? -7.969 -26.359 0.163 1 97.38 32 ASP B N 1
ATOM 1525 C CA . ASP B 1 32 ? -8.438 -26.781 1.477 1 97.38 32 ASP B CA 1
ATOM 1526 C C . ASP B 1 32 ? -9.281 -25.688 2.143 1 97.38 32 ASP B C 1
ATOM 1528 O O . ASP B 1 32 ? -10.289 -25.984 2.787 1 97.38 32 ASP B O 1
ATOM 1532 N N . ILE B 1 33 ? -8.898 -24.531 1.917 1 96.19 33 ILE B N 1
ATOM 1533 C CA . ILE B 1 33 ? -9.562 -23.406 2.578 1 96.19 33 ILE B CA 1
ATOM 1534 C C . ILE B 1 33 ? -10.906 -23.141 1.914 1 96.19 33 ILE B C 1
ATOM 1536 O O . ILE B 1 33 ? -11.906 -22.891 2.596 1 96.19 33 ILE B O 1
ATOM 1540 N N . VAL B 1 34 ? -10.969 -23.172 0.603 1 96.5 34 VAL B N 1
ATOM 1541 C CA . VAL B 1 34 ? -12.18 -22.75 -0.096 1 96.5 34 VAL B CA 1
ATOM 1542 C C . VAL B 1 34 ? -12.992 -23.984 -0.5 1 96.5 34 VAL B C 1
ATOM 1544 O O . VAL B 1 34 ? -14 -23.859 -1.198 1 96.5 34 VAL B O 1
ATOM 1547 N N . ALA B 1 35 ? -12.539 -25.141 -0.166 1 96.75 35 ALA B N 1
ATOM 1548 C CA . ALA B 1 35 ? -13.234 -26.406 -0.398 1 96.75 35 ALA B CA 1
ATOM 1549 C C . ALA B 1 35 ? -13.328 -26.719 -1.889 1 96.75 35 ALA B C 1
ATOM 1551 O O . ALA B 1 35 ? -14.406 -27.031 -2.402 1 96.75 35 ALA B O 1
ATOM 1552 N N . LEU B 1 36 ? -12.266 -26.656 -2.598 1 97.56 36 LEU B N 1
ATOM 1553 C CA . LEU B 1 36 ? -12.109 -27.016 -4 1 97.56 36 LEU B CA 1
ATOM 1554 C C . LEU B 1 36 ? -10.852 -27.859 -4.207 1 97.56 36 LEU B C 1
ATOM 1556 O O . LEU B 1 36 ? -9.969 -27.891 -3.346 1 97.56 36 LEU B O 1
ATOM 1560 N N . SER B 1 37 ? -10.891 -28.562 -5.285 1 97.75 37 SER B N 1
ATOM 1561 C CA . SER B 1 37 ? -9.664 -29.25 -5.68 1 97.75 37 SER B CA 1
ATOM 1562 C C . SER B 1 37 ? -8.594 -28.25 -6.133 1 97.75 37 SER B C 1
ATOM 1564 O O . SER B 1 37 ? -8.914 -27.156 -6.574 1 97.75 37 SER B O 1
ATOM 1566 N N . PRO B 1 38 ? -7.309 -28.672 -6.012 1 97.75 38 PRO B N 1
ATOM 1567 C CA . PRO B 1 38 ? -6.242 -27.797 -6.52 1 97.75 38 PRO B CA 1
ATOM 1568 C C . PRO B 1 38 ? -6.43 -27.438 -7.988 1 97.75 38 PRO B C 1
ATOM 1570 O O . PRO B 1 38 ? -6.156 -26.297 -8.383 1 97.75 38 PRO B O 1
ATOM 1573 N N . SER B 1 39 ? -6.906 -28.359 -8.75 1 97.81 39 SER B N 1
ATOM 1574 C CA . SER B 1 39 ? -7.113 -28.094 -10.164 1 97.81 39 SER B CA 1
ATOM 1575 C C . SER B 1 39 ? -8.203 -27.047 -10.383 1 97.81 39 SER B C 1
ATOM 1577 O O . SER B 1 39 ? -8.102 -26.203 -11.273 1 97.81 39 SER B O 1
ATOM 1579 N N . ALA B 1 40 ? -9.258 -27.094 -9.672 1 97.56 40 ALA B N 1
ATOM 1580 C CA . ALA B 1 40 ? -10.336 -26.125 -9.75 1 97.56 40 ALA B CA 1
ATOM 1581 C C . ALA B 1 40 ? -9.859 -24.734 -9.336 1 97.56 40 ALA B C 1
ATOM 1583 O O . ALA B 1 40 ? -10.227 -23.734 -9.953 1 97.56 40 ALA B O 1
ATOM 1584 N N . VAL B 1 41 ? -9.062 -24.688 -8.281 1 97.81 41 VAL B N 1
ATOM 1585 C CA . VAL B 1 41 ? -8.484 -23.438 -7.836 1 97.81 41 VAL B CA 1
ATOM 1586 C C . VAL B 1 41 ? -7.617 -22.844 -8.945 1 97.81 41 VAL B C 1
ATOM 1588 O O . VAL B 1 41 ? -7.703 -21.641 -9.242 1 97.81 41 VAL B O 1
ATOM 1591 N N . LYS B 1 42 ? -6.781 -23.672 -9.492 1 97.31 42 LYS B N 1
ATOM 1592 C CA . LYS B 1 42 ? -5.902 -23.219 -10.57 1 97.31 42 LYS B CA 1
ATOM 1593 C C . LYS B 1 42 ? -6.707 -22.625 -11.727 1 97.31 42 LYS B C 1
ATOM 1595 O O . LYS B 1 42 ? -6.344 -21.578 -12.281 1 97.31 42 LYS B O 1
ATOM 1600 N N . ARG B 1 43 ? -7.711 -23.281 -12.094 1 97.12 43 ARG B N 1
ATOM 1601 C CA . ARG B 1 43 ? -8.555 -22.797 -13.188 1 97.12 43 ARG B CA 1
ATOM 1602 C C . ARG B 1 43 ? -9.133 -21.422 -12.883 1 97.12 43 ARG B C 1
ATOM 1604 O O . ARG B 1 43 ? -9.188 -20.562 -13.758 1 97.12 43 ARG B O 1
ATOM 1611 N N . ARG B 1 44 ? -9.57 -21.281 -11.727 1 96.38 44 ARG B N 1
ATOM 1612 C CA . ARG B 1 44 ? -10.141 -19.984 -11.32 1 96.38 44 ARG B CA 1
ATOM 1613 C C . ARG B 1 44 ? -9.078 -18.891 -11.352 1 96.38 44 ARG B C 1
ATOM 1615 O O . ARG B 1 44 ? -9.328 -17.797 -11.859 1 96.38 44 ARG B O 1
ATOM 1622 N N . ILE B 1 45 ? -7.953 -19.156 -10.797 1 95.81 45 ILE B N 1
ATOM 1623 C CA . ILE B 1 45 ? -6.875 -18.172 -10.773 1 95.81 45 ILE B CA 1
ATOM 1624 C C . ILE B 1 45 ? -6.473 -17.812 -12.203 1 95.81 45 ILE B C 1
ATOM 1626 O O . ILE B 1 45 ? -6.258 -16.641 -12.516 1 95.81 45 ILE B O 1
ATOM 1630 N N . ASP B 1 46 ? -6.395 -18.859 -13.039 1 95.75 46 ASP B N 1
ATOM 1631 C CA . ASP B 1 46 ? -6.082 -18.609 -14.445 1 95.75 46 ASP B CA 1
ATOM 1632 C C . ASP B 1 46 ? -7.133 -17.703 -15.094 1 95.75 46 ASP B C 1
ATOM 1634 O O . ASP B 1 46 ? -6.801 -16.844 -15.906 1 95.75 46 ASP B O 1
ATOM 1638 N N . ARG B 1 47 ? -8.297 -17.938 -14.742 1 95.38 47 ARG B N 1
ATOM 1639 C CA . ARG B 1 47 ? -9.391 -17.109 -15.242 1 95.38 47 ARG B CA 1
ATOM 1640 C C . ARG B 1 47 ? -9.227 -15.664 -14.789 1 95.38 47 ARG B C 1
ATOM 1642 O O . ARG B 1 47 ? -9.445 -14.742 -15.57 1 95.38 47 ARG B O 1
ATOM 1649 N N . TYR B 1 48 ? -8.867 -15.438 -13.469 1 95.19 48 TYR B N 1
ATOM 1650 C CA . TYR B 1 48 ? -8.648 -14.086 -12.961 1 95.19 48 TYR B CA 1
ATOM 1651 C C . TYR B 1 48 ? -7.582 -13.367 -13.781 1 95.19 48 TYR B C 1
ATOM 1653 O O . TYR B 1 48 ? -7.73 -12.18 -14.102 1 95.19 48 TYR B O 1
ATOM 1661 N N . ARG B 1 49 ? -6.574 -14.094 -14.078 1 93.81 49 ARG B N 1
ATOM 1662 C CA . ARG B 1 49 ? -5.465 -13.523 -14.836 1 93.81 49 ARG B CA 1
ATOM 1663 C C . ARG B 1 49 ? -5.883 -13.219 -16.281 1 93.81 49 ARG B C 1
ATOM 1665 O O . ARG B 1 49 ? -5.613 -12.133 -16.781 1 93.81 49 ARG B O 1
ATOM 1672 N N . LYS B 1 50 ? -6.527 -14.148 -16.875 1 93.62 50 LYS B N 1
ATOM 1673 C CA . LYS B 1 50 ? -6.953 -14.016 -18.266 1 93.62 50 LYS B CA 1
ATOM 1674 C C . LYS B 1 50 ? -7.852 -12.797 -18.453 1 93.62 50 LYS B C 1
ATOM 1676 O O . LYS B 1 50 ? -7.738 -12.086 -19.453 1 93.62 50 LYS B O 1
ATOM 1681 N N . HIS B 1 51 ? -8.688 -12.547 -17.484 1 92.81 51 HIS B N 1
ATOM 1682 C CA . HIS B 1 51 ? -9.664 -11.477 -17.625 1 92.81 51 HIS B CA 1
ATOM 1683 C C . HIS B 1 51 ? -9.156 -10.18 -17 1 92.81 51 HIS B C 1
ATOM 1685 O O . HIS B 1 51 ? -9.875 -9.18 -16.953 1 92.81 51 HIS B O 1
ATOM 1691 N N . GLY B 1 52 ? -7.973 -10.25 -16.406 1 91.75 52 GLY B N 1
ATOM 1692 C CA . GLY B 1 52 ? -7.324 -9.031 -15.945 1 91.75 52 GLY B CA 1
ATOM 1693 C C . GLY B 1 52 ? -7.719 -8.648 -14.531 1 91.75 52 GLY B C 1
ATOM 1694 O O . GLY B 1 52 ? -7.395 -7.555 -14.062 1 91.75 52 GLY B O 1
ATOM 1695 N N . VAL B 1 53 ? -8.484 -9.484 -13.82 1 91.75 53 VAL B N 1
ATOM 1696 C CA . VAL B 1 53 ? -8.852 -9.203 -12.43 1 91.75 53 VAL B CA 1
ATOM 1697 C C . VAL B 1 53 ? -7.594 -9.07 -11.578 1 91.75 53 VAL B C 1
ATOM 1699 O O . VAL B 1 53 ? -7.504 -8.172 -10.734 1 91.75 53 VAL B O 1
ATOM 1702 N N . ILE B 1 54 ? -6.734 -10.008 -11.82 1 93.5 54 ILE B N 1
ATOM 1703 C CA . ILE B 1 54 ? -5.43 -9.922 -11.172 1 93.5 54 ILE B CA 1
ATOM 1704 C C . ILE B 1 54 ? -4.508 -9.023 -11.992 1 93.5 54 ILE B C 1
ATOM 1706 O O . ILE B 1 54 ? -4.191 -9.328 -13.148 1 93.5 54 ILE B O 1
ATOM 1710 N N . ALA B 1 55 ? -4.125 -7.961 -11.445 1 90.62 55 ALA B N 1
ATOM 1711 C CA . ALA B 1 55 ? -3.232 -7.027 -12.133 1 90.62 55 ALA B CA 1
ATOM 1712 C C . ALA B 1 55 ? -1.788 -7.512 -12.086 1 90.62 55 ALA B C 1
ATOM 1714 O O . ALA B 1 55 ? -1.115 -7.586 -13.117 1 90.62 55 ALA B O 1
ATOM 1715 N N . ARG B 1 56 ? -1.297 -7.797 -10.875 1 91.81 56 ARG B N 1
ATOM 1716 C CA . ARG B 1 56 ? 0.056 -8.32 -10.711 1 91.81 56 ARG B CA 1
ATOM 1717 C C . ARG B 1 56 ? 0.258 -8.875 -9.305 1 91.81 56 ARG B C 1
ATOM 1719 O O . ARG B 1 56 ? -0.599 -8.703 -8.43 1 91.81 56 ARG B O 1
ATOM 1726 N N . GLN B 1 57 ? 1.341 -9.57 -9.172 1 93.88 57 GLN B N 1
ATOM 1727 C CA . GLN B 1 57 ? 1.783 -10.039 -7.863 1 93.88 57 GLN B CA 1
ATOM 1728 C C . GLN B 1 57 ? 3.051 -9.32 -7.418 1 93.88 57 GLN B C 1
ATOM 1730 O O . GLN B 1 57 ? 3.93 -9.039 -8.234 1 93.88 57 GLN B O 1
ATOM 1735 N N . VAL B 1 58 ? 3.121 -9.039 -6.098 1 95.25 58 VAL B N 1
ATOM 1736 C CA . VAL B 1 58 ? 4.293 -8.328 -5.598 1 95.25 58 VAL B CA 1
ATOM 1737 C C . VAL B 1 58 ? 4.797 -9 -4.32 1 95.25 58 VAL B C 1
ATOM 1739 O O . VAL B 1 58 ? 4.055 -9.734 -3.664 1 95.25 58 VAL B O 1
ATOM 1742 N N . THR B 1 59 ? 6.074 -8.742 -4.09 1 95.12 59 THR B N 1
ATOM 1743 C CA . THR B 1 59 ? 6.711 -9.242 -2.875 1 95.12 59 THR B CA 1
ATOM 1744 C C . THR B 1 59 ? 6.797 -8.141 -1.819 1 95.12 59 THR B C 1
ATOM 1746 O O . THR B 1 59 ? 7.176 -7.012 -2.125 1 95.12 59 THR B O 1
ATOM 1749 N N . LEU B 1 60 ? 6.363 -8.438 -0.697 1 91.56 60 LEU B N 1
ATOM 1750 C CA . LEU B 1 60 ? 6.547 -7.543 0.443 1 91.56 60 LEU B CA 1
ATOM 1751 C C . LEU B 1 60 ? 7.766 -7.953 1.263 1 91.56 60 LEU B C 1
ATOM 1753 O O . LEU B 1 60 ? 7.922 -9.125 1.604 1 91.56 60 LEU B O 1
ATOM 1757 N N . LEU B 1 61 ? 8.578 -6.938 1.596 1 89.75 61 LEU B N 1
ATOM 1758 C CA . LEU B 1 61 ? 9.781 -7.207 2.373 1 89.75 61 LEU B CA 1
ATOM 1759 C C . LEU B 1 61 ? 9.555 -6.91 3.852 1 89.75 61 LEU B C 1
ATOM 1761 O O . LEU B 1 61 ? 8.703 -6.086 4.199 1 89.75 61 LEU B O 1
ATOM 1765 N N . ASP B 1 62 ? 10.344 -7.621 4.625 1 83.69 62 ASP B N 1
ATOM 1766 C CA . ASP B 1 62 ? 10.336 -7.34 6.059 1 83.69 62 ASP B CA 1
ATOM 1767 C C . ASP B 1 62 ? 11.281 -6.191 6.398 1 83.69 62 ASP B C 1
ATOM 1769 O O . ASP B 1 62 ? 12.5 -6.309 6.215 1 83.69 62 ASP B O 1
ATOM 1773 N N . PRO B 1 63 ? 10.734 -5.148 6.906 1 78.44 63 PRO B N 1
ATOM 1774 C CA . PRO B 1 63 ? 11.562 -3.965 7.152 1 78.44 63 PRO B CA 1
ATOM 1775 C C . PRO B 1 63 ? 12.695 -4.234 8.141 1 78.44 63 PRO B C 1
ATOM 1777 O O . PRO B 1 63 ? 13.672 -3.484 8.188 1 78.44 63 PRO B O 1
ATOM 1780 N N . ILE B 1 64 ? 12.586 -5.219 8.984 1 76.12 64 ILE B N 1
ATOM 1781 C CA . ILE B 1 64 ? 13.57 -5.48 10.031 1 76.12 64 ILE B CA 1
ATOM 1782 C C . ILE B 1 64 ? 14.914 -5.836 9.398 1 76.12 64 ILE B C 1
ATOM 1784 O O . ILE B 1 64 ? 15.969 -5.66 10.023 1 76.12 64 ILE B O 1
ATOM 1788 N N . HIS B 1 65 ? 14.898 -6.293 8.133 1 81.88 65 HIS B N 1
ATOM 1789 C CA . HIS B 1 65 ? 16.125 -6.707 7.453 1 81.88 65 HIS B CA 1
ATOM 1790 C C . HIS B 1 65 ? 16.641 -5.613 6.527 1 81.88 65 HIS B C 1
ATOM 1792 O O . HIS B 1 65 ? 17.578 -5.836 5.75 1 81.88 65 HIS B O 1
ATOM 1798 N N . LEU B 1 66 ? 16.031 -4.539 6.523 1 78.94 66 LEU B N 1
ATOM 1799 C CA . LEU B 1 66 ? 16.375 -3.41 5.664 1 78.94 66 LEU B CA 1
ATOM 1800 C C . LEU B 1 66 ? 16.906 -2.24 6.488 1 78.94 66 LEU B C 1
ATOM 1802 O O . LEU B 1 66 ? 16.688 -2.182 7.699 1 78.94 66 LEU B O 1
ATOM 1806 N N . PRO B 1 67 ? 17.797 -1.505 5.707 1 75.12 67 PRO B N 1
ATOM 1807 C CA . PRO B 1 67 ? 18.141 -0.275 6.43 1 75.12 67 PRO B CA 1
ATOM 1808 C C . PRO B 1 67 ? 16.891 0.466 6.934 1 75.12 67 PRO B C 1
ATOM 1810 O O . PRO B 1 67 ? 15.82 0.339 6.352 1 75.12 67 PRO B O 1
ATOM 1813 N N . THR B 1 68 ? 17.109 1.072 8.016 1 75.62 68 THR B N 1
ATOM 1814 C CA . THR B 1 68 ? 15.992 1.8 8.602 1 75.62 68 THR B CA 1
ATOM 1815 C C . THR B 1 68 ? 15.352 2.73 7.574 1 75.62 68 THR B C 1
ATOM 1817 O O . THR B 1 68 ? 16.047 3.52 6.93 1 75.62 68 THR B O 1
ATOM 1820 N N . VAL B 1 69 ? 14.188 2.43 7.324 1 83.06 69 VAL B N 1
ATOM 1821 C CA . VAL B 1 69 ? 13.398 3.232 6.395 1 83.06 69 VAL B CA 1
ATOM 1822 C C . VAL B 1 69 ? 12.57 4.254 7.168 1 83.06 69 VAL B C 1
ATOM 1824 O O . VAL B 1 69 ? 11.945 3.918 8.18 1 83.06 69 VAL B O 1
ATOM 1827 N N . LEU B 1 70 ? 12.766 5.461 6.867 1 89.56 70 LEU B N 1
ATOM 1828 C CA . LEU B 1 70 ? 11.898 6.516 7.387 1 89.56 70 LEU B CA 1
ATOM 1829 C C . LEU B 1 70 ? 10.68 6.707 6.488 1 89.56 70 LEU B C 1
ATOM 1831 O O . LEU B 1 70 ? 10.812 7.098 5.328 1 89.56 70 LEU B O 1
ATOM 1835 N N . LEU B 1 71 ? 9.539 6.352 7.012 1 92.38 71 LEU B N 1
ATOM 1836 C CA . LEU B 1 71 ? 8.281 6.578 6.305 1 92.38 71 LEU B CA 1
ATOM 1837 C C . LEU B 1 71 ? 7.648 7.898 6.734 1 92.38 71 LEU B C 1
ATOM 1839 O O . LEU B 1 71 ? 7.648 8.234 7.918 1 92.38 71 LEU B O 1
ATOM 1843 N N . ALA B 1 72 ? 7.133 8.586 5.781 1 96 72 ALA B N 1
ATOM 1844 C CA . ALA B 1 72 ? 6.469 9.859 6.066 1 96 72 ALA B CA 1
ATOM 1845 C C . ALA B 1 72 ? 5.254 10.055 5.16 1 96 72 ALA B C 1
ATOM 1847 O O . ALA B 1 72 ? 5.297 9.727 3.975 1 96 72 ALA B O 1
ATOM 1848 N N . VAL B 1 73 ? 4.184 10.531 5.758 1 97.56 73 VAL B N 1
ATOM 1849 C CA . VAL B 1 73 ? 3.018 10.977 5 1 97.56 73 VAL B CA 1
ATOM 1850 C C . VAL B 1 73 ? 3.07 12.492 4.809 1 97.56 73 VAL B C 1
ATOM 1852 O O . VAL B 1 73 ? 3.078 13.242 5.781 1 97.56 73 VAL B O 1
ATOM 1855 N N . CYS B 1 74 ? 3.057 12.891 3.574 1 98.06 74 CYS B N 1
ATOM 1856 C CA . CYS B 1 74 ? 3.1 14.32 3.26 1 98.06 74 CYS B CA 1
ATOM 1857 C C . CYS B 1 74 ? 1.765 14.797 2.701 1 98.06 74 CYS B C 1
ATOM 1859 O O . CYS B 1 74 ? 1.237 14.203 1.756 1 98.06 74 CYS B O 1
ATOM 1861 N N . LEU B 1 75 ? 1.232 15.797 3.318 1 97.88 75 LEU B N 1
ATOM 1862 C CA . LEU B 1 75 ? 0.039 16.484 2.832 1 97.88 75 LEU B CA 1
ATOM 1863 C C . LEU B 1 75 ? 0.411 17.734 2.055 1 97.88 75 LEU B C 1
ATOM 1865 O O . LEU B 1 75 ? 1.126 18.609 2.568 1 97.88 75 LEU B O 1
ATOM 1869 N N . VAL B 1 76 ? -0.131 17.844 0.804 1 97.38 76 VAL B N 1
ATOM 1870 C CA . VAL B 1 76 ? 0.366 18.891 -0.084 1 97.38 76 VAL B CA 1
ATOM 1871 C C . VAL B 1 76 ? -0.806 19.688 -0.642 1 97.38 76 VAL B C 1
ATOM 1873 O O . VAL B 1 76 ? -1.82 19.125 -1.051 1 97.38 76 VAL B O 1
ATOM 1876 N N . THR B 1 77 ? -0.716 20.984 -0.583 1 96.06 77 THR B N 1
ATOM 1877 C CA . THR B 1 77 ? -1.634 21.875 -1.266 1 96.06 77 THR B CA 1
ATOM 1878 C C . THR B 1 77 ? -0.923 22.625 -2.393 1 96.06 77 THR B C 1
ATOM 1880 O O . THR B 1 77 ? 0.197 23.109 -2.215 1 96.06 77 THR B O 1
ATOM 1883 N N . LEU B 1 78 ? -1.543 22.625 -3.521 1 94.56 78 LEU B N 1
ATOM 1884 C CA . LEU B 1 78 ? -0.971 23.297 -4.684 1 94.56 78 LEU B CA 1
ATOM 1885 C C . LEU B 1 78 ? -1.556 24.688 -4.844 1 94.56 78 LEU B C 1
ATOM 1887 O O . LEU B 1 78 ? -2.619 24.984 -4.297 1 94.56 78 LEU B O 1
ATOM 1891 N N . GLU B 1 79 ? -0.823 25.453 -5.523 1 90.31 79 GLU B N 1
ATOM 1892 C CA . GLU B 1 79 ? -1.345 26.75 -5.926 1 90.31 79 GLU B CA 1
ATOM 1893 C C . GLU B 1 79 ? -2.41 26.609 -7.008 1 90.31 79 GLU B C 1
ATOM 1895 O O . GLU B 1 79 ? -2.404 25.641 -7.77 1 90.31 79 GLU B O 1
ATOM 1900 N N . ARG B 1 80 ? -3.484 27.391 -6.898 1 75.81 80 ARG B N 1
ATOM 1901 C CA . ARG B 1 80 ? -4.586 27.359 -7.852 1 75.81 80 ARG B CA 1
ATOM 1902 C C . ARG B 1 80 ? -4.098 27.656 -9.266 1 75.81 80 ARG B C 1
ATOM 1904 O O . ARG B 1 80 ? -4.004 28.828 -9.664 1 75.81 80 ARG B O 1
ATOM 1911 N N . GLU B 1 81 ? -3.17 26.844 -9.586 1 67.25 81 GLU B N 1
ATOM 1912 C CA . GLU B 1 81 ? -2.654 27.172 -10.914 1 67.25 81 GLU B CA 1
ATOM 1913 C C . GLU B 1 81 ? -3.252 26.25 -11.977 1 67.25 81 GLU B C 1
ATOM 1915 O O . GLU B 1 81 ? -4.074 25.391 -11.672 1 67.25 81 GLU B O 1
ATOM 1920 N N . SER B 1 82 ? -2.746 26.422 -13.141 1 68.44 82 SER B N 1
ATOM 1921 C CA . SER B 1 82 ? -3.189 25.812 -14.391 1 68.44 82 SER B CA 1
ATOM 1922 C C . SER B 1 82 ? -3.021 24.297 -14.344 1 68.44 82 SER B C 1
ATOM 1924 O O . SER B 1 82 ? -2.232 23.781 -13.555 1 68.44 82 SER B O 1
ATOM 1926 N N . SER B 1 83 ? -3.885 23.656 -15.047 1 76.44 83 SER B N 1
ATOM 1927 C CA . SER B 1 83 ? -3.854 22.219 -15.234 1 76.44 83 SER B CA 1
ATOM 1928 C C . SER B 1 83 ? -2.447 21.734 -15.562 1 76.44 83 SER B C 1
ATOM 1930 O O . SER B 1 83 ? -2.029 20.656 -15.109 1 76.44 83 SER B O 1
ATOM 1932 N N . ARG B 1 84 ? -1.741 22.625 -16.281 1 76.62 84 ARG B N 1
ATOM 1933 C CA . ARG B 1 84 ? -0.39 22.25 -16.688 1 76.62 84 ARG B CA 1
ATOM 1934 C C . ARG B 1 84 ? 0.527 22.094 -15.484 1 76.62 84 ARG B C 1
ATOM 1936 O O . ARG B 1 84 ? 1.353 21.188 -15.438 1 76.62 84 ARG B O 1
ATOM 1943 N N . HIS B 1 85 ? 0.352 22.906 -14.57 1 79.94 85 HIS B N 1
ATOM 1944 C CA . HIS B 1 85 ? 1.2 22.875 -13.383 1 79.94 85 HIS B CA 1
ATOM 1945 C C . HIS B 1 85 ? 0.859 21.672 -12.508 1 79.94 85 HIS B C 1
ATOM 1947 O O . HIS B 1 85 ? 1.749 21.062 -11.906 1 79.94 85 HIS B O 1
ATOM 1953 N N . GLN B 1 86 ? -0.356 21.312 -12.539 1 86.5 86 GLN B N 1
ATOM 1954 C CA . GLN B 1 86 ? -0.779 20.141 -11.781 1 86.5 86 GLN B CA 1
ATOM 1955 C C . GLN B 1 86 ? -0.189 18.859 -12.367 1 86.5 86 GLN B C 1
ATOM 1957 O O . GLN B 1 86 ? 0.284 17.984 -11.633 1 86.5 86 GLN B O 1
ATOM 1962 N N . GLN B 1 87 ? -0.135 18.797 -13.656 1 89.69 87 GLN B N 1
ATOM 1963 C CA . GLN B 1 87 ? 0.422 17.625 -14.336 1 89.69 87 GLN B CA 1
ATOM 1964 C C . GLN B 1 87 ? 1.928 17.531 -14.117 1 89.69 87 GLN B C 1
ATOM 1966 O O . GLN B 1 87 ? 2.465 16.438 -13.953 1 89.69 87 GLN B O 1
ATOM 1971 N N . ALA B 1 88 ? 2.516 18.656 -14.109 1 90.69 88 ALA B N 1
ATOM 1972 C CA . ALA B 1 88 ? 3.959 18.688 -13.891 1 90.69 88 ALA B CA 1
ATOM 1973 C C . ALA B 1 88 ? 4.312 18.188 -12.492 1 90.69 88 ALA B C 1
ATOM 1975 O O . ALA B 1 88 ? 5.289 17.453 -12.32 1 90.69 88 ALA B O 1
ATOM 1976 N N . PHE B 1 89 ? 3.514 18.625 -11.57 1 93.31 89 PHE B N 1
ATOM 1977 C CA . PHE B 1 89 ? 3.768 18.188 -10.203 1 93.31 89 PHE B CA 1
ATOM 1978 C C . PHE B 1 89 ? 3.533 16.688 -10.07 1 93.31 89 PHE B C 1
ATOM 1980 O O . PHE B 1 89 ? 4.328 15.984 -9.445 1 93.31 89 PHE B O 1
ATOM 1987 N N . ARG B 1 90 ? 2.518 16.203 -10.648 1 94.25 90 ARG B N 1
ATOM 1988 C CA . ARG B 1 90 ? 2.225 14.781 -10.648 1 94.25 90 ARG B CA 1
ATOM 1989 C C . ARG B 1 90 ? 3.381 13.984 -11.25 1 94.25 90 ARG B C 1
ATOM 1991 O O . ARG B 1 90 ? 3.791 12.969 -10.688 1 94.25 90 ARG B O 1
ATOM 1998 N N . LYS B 1 91 ? 3.906 14.406 -12.344 1 94.38 91 LYS B N 1
ATOM 1999 C CA . LYS B 1 91 ? 5.035 13.742 -12.992 1 94.38 91 LYS B CA 1
ATOM 2000 C C . LYS B 1 91 ? 6.262 13.734 -12.086 1 94.38 91 LYS B C 1
ATOM 2002 O O . LYS B 1 91 ? 6.984 12.742 -12.016 1 94.38 91 LYS B O 1
ATOM 2007 N N . ARG B 1 92 ? 6.477 14.82 -11.438 1 94.62 92 ARG B N 1
ATOM 2008 C CA . ARG B 1 92 ? 7.582 14.953 -10.492 1 94.62 92 ARG B CA 1
ATOM 2009 C C . ARG B 1 92 ? 7.5 13.891 -9.398 1 94.62 92 ARG B C 1
ATOM 2011 O O . ARG B 1 92 ? 8.508 13.258 -9.062 1 94.62 92 ARG B O 1
ATOM 2018 N N . LEU B 1 93 ? 6.316 13.75 -8.852 1 95.88 93 LEU B N 1
ATOM 2019 C CA . LEU B 1 93 ? 6.105 12.734 -7.824 1 95.88 93 LEU B CA 1
ATOM 2020 C C . LEU B 1 93 ? 6.312 11.336 -8.391 1 95.88 93 LEU B C 1
ATOM 2022 O O . LEU B 1 93 ? 6.965 10.492 -7.766 1 95.88 93 LEU B O 1
ATOM 2026 N N . LEU B 1 94 ? 5.824 11.062 -9.594 1 94.12 94 LEU B N 1
ATOM 2027 C CA . LEU B 1 94 ? 5.875 9.75 -10.219 1 94.12 94 LEU B CA 1
ATOM 2028 C C . LEU B 1 94 ? 7.312 9.359 -10.562 1 94.12 94 LEU B C 1
ATOM 2030 O O . LEU B 1 94 ? 7.664 8.18 -10.539 1 94.12 94 LEU B O 1
ATOM 2034 N N . ASP B 1 95 ? 8.141 10.305 -10.781 1 92.88 95 ASP B N 1
ATOM 2035 C CA . ASP B 1 95 ? 9.523 10.07 -11.188 1 92.88 95 ASP B CA 1
ATOM 2036 C C . ASP B 1 95 ? 10.414 9.789 -9.977 1 92.88 95 ASP B C 1
ATOM 2038 O O . ASP B 1 95 ? 11.547 9.328 -10.133 1 92.88 95 ASP B O 1
ATOM 2042 N N . ALA B 1 96 ? 9.93 10.047 -8.852 1 91.5 96 ALA B N 1
ATOM 2043 C CA . ALA B 1 96 ? 10.727 9.859 -7.645 1 91.5 96 ALA B CA 1
ATOM 2044 C C . ALA B 1 96 ? 10.523 8.461 -7.066 1 91.5 96 ALA B C 1
ATOM 2046 O O . ALA B 1 96 ? 9.422 8.102 -6.656 1 91.5 96 ALA B O 1
ATOM 2047 N N . THR B 1 97 ? 11.578 7.703 -6.875 1 84.25 97 THR B N 1
ATOM 2048 C CA . THR B 1 97 ? 11.5 6.328 -6.402 1 84.25 97 THR B CA 1
ATOM 2049 C C . THR B 1 97 ? 11.148 6.281 -4.918 1 84.25 97 THR B C 1
ATOM 2051 O O . THR B 1 97 ? 10.656 5.27 -4.418 1 84.25 97 THR B O 1
ATOM 2054 N N . GLU B 1 98 ? 11.422 7.352 -4.23 1 89.19 98 GLU B N 1
ATOM 2055 C CA . GLU B 1 98 ? 11.125 7.422 -2.803 1 89.19 98 GLU B CA 1
ATOM 2056 C C . GLU B 1 98 ? 9.617 7.52 -2.555 1 89.19 98 GLU B C 1
ATOM 2058 O O . GLU B 1 98 ? 9.148 7.254 -1.447 1 89.19 98 GLU B O 1
ATOM 2063 N N . VAL B 1 99 ? 8.891 7.996 -3.645 1 93.81 99 VAL B N 1
ATOM 2064 C CA . VAL B 1 99 ? 7.449 8.141 -3.512 1 93.81 99 VAL B CA 1
ATOM 2065 C C . VAL B 1 99 ? 6.773 6.781 -3.684 1 93.81 99 VAL B C 1
ATOM 2067 O O . VAL B 1 99 ? 6.789 6.207 -4.773 1 93.81 99 VAL B O 1
ATOM 2070 N N . GLN B 1 100 ? 6.094 6.359 -2.602 1 90.5 100 GLN B N 1
ATOM 2071 C CA . GLN B 1 100 ? 5.504 5.027 -2.623 1 90.5 100 GLN B CA 1
ATOM 2072 C C . GLN B 1 100 ? 4.008 5.09 -2.926 1 90.5 100 GLN B C 1
ATOM 2074 O O . GLN B 1 100 ? 3.453 4.172 -3.531 1 90.5 100 GLN B O 1
ATOM 2079 N N . GLN B 1 101 ? 3.432 6.137 -2.502 1 93.69 101 GLN B N 1
ATOM 2080 C CA . GLN B 1 101 ? 2.002 6.324 -2.73 1 93.69 101 GLN B CA 1
ATOM 2081 C C . GLN B 1 101 ? 1.681 7.777 -3.057 1 93.69 101 GLN B C 1
ATOM 2083 O O . GLN B 1 101 ? 2.305 8.695 -2.516 1 93.69 101 GLN B O 1
ATOM 2088 N N . ILE B 1 102 ? 0.743 7.945 -3.934 1 96.31 102 ILE B N 1
ATOM 2089 C CA . ILE B 1 102 ? 0.231 9.25 -4.328 1 96.31 102 ILE B CA 1
ATOM 2090 C C . ILE B 1 102 ? -1.292 9.203 -4.43 1 96.31 102 ILE B C 1
ATOM 2092 O O . ILE B 1 102 ? -1.843 8.453 -5.234 1 96.31 102 ILE B O 1
ATOM 2096 N N . TYR B 1 103 ? -1.937 9.977 -3.652 1 96 103 TYR B N 1
ATOM 2097 C CA . TYR B 1 103 ? -3.387 10.117 -3.725 1 96 103 TYR B CA 1
ATOM 2098 C C . TYR B 1 103 ? -3.777 11.555 -4.066 1 96 103 TYR B C 1
ATOM 2100 O O . TYR B 1 103 ? -3.43 12.484 -3.34 1 96 103 TYR B O 1
ATOM 2108 N N . ASP B 1 104 ? -4.453 11.75 -5.176 1 96.12 104 ASP B N 1
ATOM 2109 C CA . ASP B 1 104 ? -5.215 12.977 -5.391 1 96.12 104 ASP B CA 1
ATOM 2110 C C . ASP B 1 104 ? -6.469 13.008 -4.52 1 96.12 104 ASP B C 1
ATOM 2112 O O . ASP B 1 104 ? -7.297 12.094 -4.586 1 96.12 104 ASP B O 1
ATOM 2116 N N . VAL B 1 105 ? -6.535 14.047 -3.732 1 96.56 105 VAL B N 1
ATOM 2117 C CA . VAL B 1 105 ? -7.613 13.977 -2.752 1 96.56 105 VAL B CA 1
ATOM 2118 C C . VAL B 1 105 ? -8.461 15.242 -2.818 1 96.56 105 VAL B C 1
ATOM 2120 O O . VAL B 1 105 ? -8.062 16.234 -3.438 1 96.56 105 VAL B O 1
ATOM 2123 N N . SER B 1 106 ? -9.641 15.094 -2.287 1 93.5 106 SER B N 1
ATOM 2124 C CA . SER B 1 106 ? -10.523 16.234 -2.092 1 93.5 106 SER B CA 1
ATOM 2125 C C . SER B 1 106 ? -10.281 16.891 -0.737 1 93.5 106 SER B C 1
ATOM 2127 O O . SER B 1 106 ? -9.586 16.344 0.113 1 93.5 106 SER B O 1
ATOM 2129 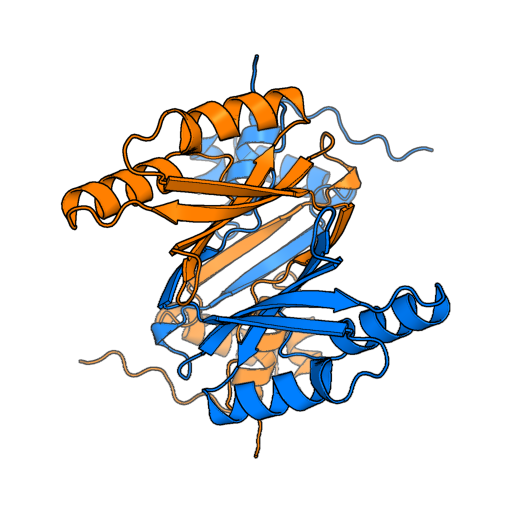N N . GLY B 1 107 ? -10.844 18.078 -0.583 1 87.38 107 GLY B N 1
ATOM 2130 C CA . GLY B 1 107 ? -10.742 18.766 0.693 1 87.38 107 GLY B CA 1
ATOM 2131 C C . GLY B 1 107 ? -9.695 19.875 0.699 1 87.38 107 GLY B C 1
ATOM 2132 O O . GLY B 1 107 ? -9.492 20.547 -0.309 1 87.38 107 GLY B O 1
ATOM 2133 N N . ASP B 1 108 ? -9.047 19.938 1.891 1 89.75 108 ASP B N 1
ATOM 2134 C CA . ASP B 1 108 ? -8.133 21.062 2.113 1 89.75 108 ASP B CA 1
ATOM 2135 C C . ASP B 1 108 ? -6.758 20.781 1.52 1 89.75 108 ASP B C 1
ATOM 2137 O O . ASP B 1 108 ? -5.926 21.672 1.413 1 89.75 108 ASP B O 1
ATOM 2141 N N . TRP B 1 109 ? -6.574 19.562 1.188 1 95 109 TRP B N 1
ATOM 2142 C CA . TRP B 1 109 ? -5.32 19.156 0.567 1 95 109 TRP B CA 1
ATOM 2143 C C . TRP B 1 109 ? -5.551 18.656 -0.859 1 95 109 TRP B C 1
ATOM 2145 O O . TRP B 1 109 ? -6.66 18.25 -1.21 1 95 109 TRP B O 1
ATOM 2155 N N . ASP B 1 110 ? -4.492 18.75 -1.641 1 95.31 110 ASP B N 1
ATOM 2156 C CA . ASP B 1 110 ? -4.59 18.297 -3.021 1 95.31 110 ASP B CA 1
ATOM 2157 C C . ASP B 1 110 ? -4 16.891 -3.178 1 95.31 110 ASP B C 1
ATOM 2159 O O . ASP B 1 110 ? -4.484 16.094 -3.984 1 95.31 110 ASP B O 1
ATOM 2163 N N . TYR B 1 111 ? -2.939 16.656 -2.312 1 97.19 111 TYR B N 1
ATOM 2164 C CA . TYR B 1 111 ? -2.271 15.367 -2.408 1 97.19 111 TYR B CA 1
ATOM 2165 C C . TYR B 1 111 ? -1.935 14.828 -1.024 1 97.19 111 TYR B C 1
ATOM 2167 O O . TYR B 1 111 ? -1.567 15.586 -0.125 1 97.19 111 TYR B O 1
ATOM 2175 N N . VAL B 1 112 ? -2.07 13.547 -0.934 1 98 112 VAL B N 1
ATOM 2176 C CA . VAL B 1 112 ? -1.411 12.773 0.113 1 98 112 VAL B CA 1
ATOM 2177 C C . VAL B 1 112 ? -0.303 11.914 -0.496 1 98 112 VAL B C 1
ATOM 2179 O O . VAL B 1 112 ? -0.555 11.117 -1.4 1 98 112 VAL B O 1
ATOM 2182 N N . VAL B 1 113 ? 0.907 12.094 -0.034 1 98 113 VAL B N 1
ATOM 2183 C CA . VAL B 1 113 ? 2.066 11.406 -0.596 1 98 113 VAL B CA 1
ATOM 2184 C C . VAL B 1 113 ? 2.793 10.633 0.503 1 98 113 VAL B C 1
ATOM 2186 O O . VAL B 1 113 ? 3.131 11.195 1.548 1 98 113 VAL B O 1
ATOM 2189 N N . VAL B 1 114 ? 2.986 9.375 0.297 1 96.25 114 VAL B N 1
ATOM 2190 C CA . VAL B 1 114 ? 3.758 8.578 1.247 1 96.25 114 VAL B CA 1
ATOM 2191 C C . VAL B 1 114 ? 5.176 8.375 0.719 1 96.25 114 VAL B C 1
ATOM 2193 O O . VAL B 1 114 ? 5.367 7.844 -0.377 1 96.25 114 VAL B O 1
ATOM 2196 N N . LEU B 1 115 ? 6.125 8.797 1.525 1 95 115 LEU B N 1
ATOM 2197 C CA . LEU B 1 115 ? 7.539 8.703 1.178 1 95 115 LEU B CA 1
ATOM 2198 C C . LEU B 1 115 ? 8.227 7.609 1.99 1 95 115 LEU B C 1
ATOM 2200 O O . LEU B 1 115 ? 7.949 7.449 3.182 1 95 115 LEU B O 1
ATOM 2204 N N . ALA B 1 116 ? 9.133 6.898 1.366 1 90.81 116 ALA B N 1
ATOM 2205 C CA . ALA B 1 116 ? 10.062 5.988 2.021 1 90.81 116 ALA B CA 1
ATOM 2206 C C . ALA B 1 116 ? 11.508 6.398 1.751 1 90.81 116 ALA B C 1
ATOM 2208 O O . ALA B 1 116 ? 11.977 6.348 0.609 1 90.81 116 ALA B O 1
ATOM 2209 N N . CYS B 1 117 ? 12.172 6.84 2.834 1 88.69 117 CYS B N 1
ATOM 2210 C CA . CYS B 1 117 ? 13.531 7.344 2.686 1 88.69 117 CYS B CA 1
ATOM 2211 C C . CYS B 1 117 ? 14.492 6.621 3.627 1 88.69 117 CYS B C 1
ATOM 2213 O O . CYS B 1 117 ? 14.055 5.984 4.59 1 88.69 117 CYS B O 1
ATOM 2215 N N . SER B 1 118 ? 15.75 6.797 3.27 1 84.5 118 SER B N 1
ATOM 2216 C CA . SER B 1 118 ? 16.797 6.203 4.098 1 84.5 118 SER B CA 1
ATOM 2217 C C . SER B 1 118 ? 17.266 7.172 5.18 1 84.5 118 SER B C 1
ATOM 2219 O O . SER B 1 118 ? 18.391 7.648 5.148 1 84.5 118 SER B O 1
ATOM 2221 N N . GLY B 1 119 ? 16.453 7.457 6.113 1 84.31 119 GLY B N 1
ATOM 2222 C CA . GLY B 1 119 ? 16.781 8.328 7.227 1 84.31 119 GLY B CA 1
ATOM 2223 C C . GLY B 1 119 ? 16.391 9.773 6.996 1 84.31 119 GLY B C 1
ATOM 2224 O O . GLY B 1 119 ? 15.875 10.117 5.93 1 84.31 119 GLY B O 1
ATOM 2225 N N . MET B 1 120 ? 16.609 10.562 7.98 1 90.19 120 MET B N 1
ATOM 2226 C CA . MET B 1 120 ? 16.125 11.938 8.016 1 90.19 120 MET B CA 1
ATOM 2227 C C . MET B 1 120 ? 16.859 12.797 6.992 1 90.19 120 MET B C 1
ATOM 2229 O O . MET B 1 120 ? 16.234 13.594 6.285 1 90.19 120 MET B O 1
ATOM 2233 N N . PRO B 1 121 ? 18.234 12.648 6.883 1 90.56 121 PRO B N 1
ATOM 2234 C CA . PRO B 1 121 ? 18.922 13.469 5.879 1 90.56 121 PRO B CA 1
ATOM 2235 C C . PRO B 1 121 ? 18.391 13.234 4.465 1 90.56 121 PRO B C 1
ATOM 2237 O O . PRO B 1 121 ? 18.188 14.18 3.705 1 90.56 121 PRO B O 1
ATOM 2240 N N . HIS B 1 122 ? 18.188 12.008 4.223 1 90.31 122 HIS B N 1
ATOM 2241 C CA . HIS B 1 122 ? 17.656 11.656 2.914 1 90.31 122 HIS B CA 1
ATOM 2242 C C . HIS B 1 122 ? 16.25 12.227 2.727 1 90.31 122 HIS B C 1
ATOM 2244 O O . HIS B 1 122 ? 15.93 12.766 1.665 1 90.31 122 HIS B O 1
ATOM 2250 N N . HIS B 1 123 ? 15.43 12.117 3.736 1 93.69 123 HIS B N 1
ATOM 2251 C CA . HIS B 1 123 ? 14.086 12.68 3.666 1 93.69 123 HIS B CA 1
ATOM 2252 C C . HIS B 1 123 ? 14.125 14.18 3.408 1 93.69 123 HIS B C 1
ATOM 2254 O O . HIS B 1 123 ? 13.367 14.695 2.582 1 93.69 123 HIS B O 1
ATOM 2260 N N . THR B 1 124 ? 14.953 14.805 4.152 1 94.81 124 THR B N 1
ATOM 2261 C CA . THR B 1 124 ? 15.07 16.25 4.004 1 94.81 124 THR B CA 1
ATOM 2262 C C . THR B 1 124 ? 15.414 16.625 2.564 1 94.81 124 THR B C 1
ATOM 2264 O O . THR B 1 124 ? 14.812 17.531 1.987 1 94.81 124 THR B O 1
ATOM 2267 N N . GLU B 1 125 ? 16.344 15.922 2.037 1 94.62 125 GLU B N 1
ATOM 2268 C CA . GLU B 1 125 ? 16.734 16.156 0.652 1 94.62 125 GLU B CA 1
ATOM 2269 C C . GLU B 1 125 ? 15.578 15.898 -0.304 1 94.62 125 GLU B C 1
ATOM 2271 O O . GLU B 1 125 ? 15.328 16.703 -1.206 1 94.62 125 GLU B O 1
ATOM 2276 N N . VAL B 1 126 ? 14.922 14.859 -0.132 1 94.69 126 VAL B N 1
ATOM 2277 C CA . VAL B 1 126 ? 13.828 14.461 -1.009 1 94.69 126 VAL B CA 1
ATOM 2278 C C . VAL B 1 126 ? 12.688 15.469 -0.905 1 94.69 126 VAL B C 1
ATOM 2280 O O . VAL B 1 126 ? 12.148 15.914 -1.921 1 94.69 126 VAL B O 1
ATOM 2283 N N . ALA B 1 127 ? 12.32 15.828 0.313 1 96.25 127 ALA B N 1
ATOM 2284 C CA . ALA B 1 127 ? 11.25 16.797 0.524 1 96.25 127 ALA B CA 1
ATOM 2285 C C . ALA B 1 127 ? 11.586 18.141 -0.116 1 96.25 127 ALA B C 1
ATOM 2287 O O . ALA B 1 127 ? 10.719 18.781 -0.711 1 96.25 127 ALA B O 1
ATOM 2288 N N . HIS B 1 128 ? 12.789 18.516 0.043 1 95.88 128 HIS B N 1
ATOM 2289 C CA . HIS B 1 128 ? 13.227 19.75 -0.587 1 95.88 128 HIS B CA 1
ATOM 2290 C C . HIS B 1 128 ? 13.07 19.688 -2.104 1 95.88 128 HIS B C 1
ATOM 2292 O O . HIS B 1 128 ? 12.508 20.594 -2.715 1 95.88 128 HIS B O 1
ATOM 2298 N N . ARG B 1 129 ? 13.484 18.656 -2.662 1 95.62 129 ARG B N 1
ATOM 2299 C CA . ARG B 1 129 ? 13.445 18.453 -4.109 1 95.62 129 ARG B CA 1
ATOM 2300 C C . ARG B 1 129 ? 12.016 18.359 -4.613 1 95.62 129 ARG B C 1
ATOM 2302 O O . ARG B 1 129 ? 11.656 19.016 -5.602 1 95.62 129 ARG B O 1
ATOM 2309 N N . LEU B 1 130 ? 11.172 17.703 -3.916 1 96.5 130 LEU B N 1
ATOM 2310 C CA . LEU B 1 130 ? 9.836 17.391 -4.418 1 96.5 130 LEU B CA 1
ATOM 2311 C C . LEU B 1 130 ? 8.875 18.547 -4.137 1 96.5 130 LEU B C 1
ATOM 2313 O O . LEU B 1 130 ? 7.996 18.844 -4.953 1 96.5 130 LEU B O 1
ATOM 2317 N N . PHE B 1 131 ? 9.062 19.188 -2.994 1 96.19 131 PHE B N 1
ATOM 2318 C CA . PHE B 1 131 ? 8.023 20.109 -2.555 1 96.19 131 PHE B CA 1
ATOM 2319 C C . PHE B 1 131 ? 8.555 21.531 -2.5 1 96.19 131 PHE B C 1
ATOM 2321 O O . PHE B 1 131 ? 7.926 22.453 -3.027 1 96.19 131 PHE B O 1
ATOM 2328 N N . AS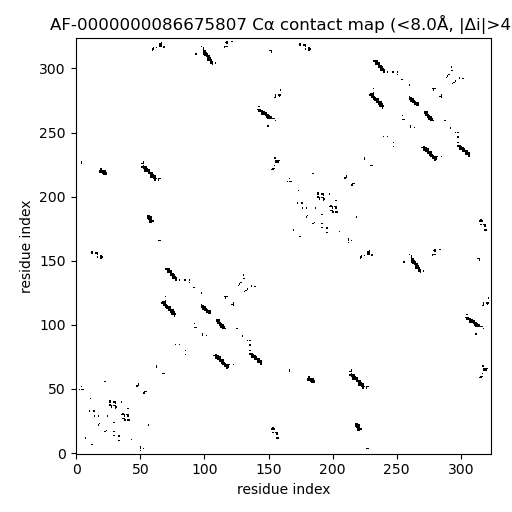N B 1 132 ? 9.688 21.734 -1.871 1 93.06 132 ASN B N 1
ATOM 2329 C CA . ASN B 1 132 ? 10.211 23.078 -1.706 1 93.06 132 ASN B CA 1
ATOM 2330 C C . ASN B 1 132 ? 10.625 23.688 -3.043 1 93.06 132 ASN B C 1
ATOM 2332 O O . ASN B 1 132 ? 10.438 24.891 -3.271 1 93.06 132 ASN B O 1
ATOM 2336 N N . GLU B 1 133 ? 11.109 22.891 -3.926 1 91.12 133 GLU B N 1
ATOM 2337 C CA . GLU B 1 133 ? 11.602 23.375 -5.207 1 91.12 133 GLU B CA 1
ATOM 2338 C C . GLU B 1 133 ? 10.508 23.359 -6.266 1 91.12 133 GLU B C 1
ATOM 2340 O O . GLU B 1 133 ? 10.711 23.844 -7.383 1 91.12 133 GLU B O 1
ATOM 2345 N N . ALA B 1 134 ? 9.43 22.828 -5.895 1 88.75 134 ALA B N 1
ATOM 2346 C CA . ALA B 1 134 ? 8.32 22.797 -6.852 1 88.75 134 ALA B CA 1
ATOM 2347 C C . ALA B 1 134 ? 7.594 24.141 -6.902 1 88.75 134 ALA B C 1
ATOM 2349 O O . ALA B 1 134 ? 7.102 24.625 -5.879 1 88.75 134 ALA B O 1
ATOM 2350 N N . PRO B 1 135 ? 7.43 24.719 -8.031 1 84.25 135 PRO B N 1
ATOM 2351 C CA . PRO B 1 135 ? 6.891 26.078 -8.148 1 84.25 135 PRO B CA 1
ATOM 2352 C C . PRO B 1 135 ? 5.418 26.156 -7.762 1 84.25 135 PRO B C 1
ATOM 2354 O O . PRO B 1 135 ? 4.934 27.234 -7.379 1 84.25 135 PRO B O 1
ATOM 2357 N N . ASN B 1 136 ? 4.738 25.094 -7.844 1 90.75 136 ASN B N 1
ATOM 2358 C CA . ASN B 1 136 ? 3.291 25.172 -7.684 1 90.75 136 ASN B CA 1
ATOM 2359 C C . ASN B 1 136 ? 2.842 24.625 -6.332 1 90.75 136 ASN B C 1
ATOM 2361 O O . ASN B 1 136 ? 1.643 24.5 -6.078 1 90.75 136 ASN B O 1
ATOM 2365 N N . VAL B 1 137 ? 3.752 24.344 -5.477 1 94.19 137 VAL B N 1
ATOM 2366 C CA . VAL B 1 137 ? 3.371 23.859 -4.152 1 94.19 137 VAL B CA 1
ATOM 2367 C C . VAL B 1 137 ? 3.137 25.047 -3.219 1 94.19 137 VAL B C 1
ATOM 2369 O O . VAL B 1 137 ? 4.051 25.844 -2.971 1 94.19 137 VAL B O 1
ATOM 2372 N N . ARG B 1 138 ? 1.961 25.219 -2.793 1 94.19 138 ARG B N 1
ATOM 2373 C CA . ARG B 1 138 ? 1.61 26.281 -1.855 1 94.19 138 ARG B CA 1
ATOM 2374 C C . ARG B 1 138 ? 2.121 25.969 -0.453 1 94.19 138 ARG B C 1
ATOM 2376 O O . ARG B 1 138 ? 2.701 26.828 0.212 1 94.19 138 ARG B O 1
ATOM 2383 N N . ARG B 1 139 ? 1.913 24.812 -0.025 1 94.44 139 ARG B N 1
ATOM 2384 C CA . ARG B 1 139 ? 2.379 24.344 1.28 1 94.44 139 ARG B CA 1
ATOM 2385 C C . ARG B 1 139 ? 2.352 22.828 1.37 1 94.44 139 ARG B C 1
ATOM 2387 O O . ARG B 1 139 ? 1.646 22.172 0.604 1 94.44 139 ARG B O 1
ATOM 2394 N N . TYR B 1 140 ? 3.121 22.359 2.256 1 95.94 140 TYR B N 1
ATOM 2395 C CA . TYR B 1 140 ? 3.045 20.938 2.6 1 95.94 140 TYR B CA 1
ATOM 2396 C C . TYR B 1 140 ? 3.391 20.719 4.066 1 95.94 140 TYR B C 1
ATOM 2398 O O . TYR B 1 140 ? 4.066 21.547 4.688 1 95.94 140 TYR B O 1
ATOM 2406 N N . THR B 1 141 ? 2.859 19.719 4.656 1 96.25 141 THR B N 1
ATOM 2407 C CA . THR B 1 141 ? 3.189 19.25 6 1 96.25 141 THR B CA 1
ATOM 2408 C C . THR B 1 141 ? 3.57 17.781 5.992 1 96.25 141 THR B C 1
ATOM 2410 O O . THR B 1 141 ? 3 16.984 5.234 1 96.25 141 THR B O 1
ATOM 2413 N N . THR B 1 142 ? 4.551 17.484 6.824 1 96.75 142 THR B N 1
ATOM 2414 C CA . THR B 1 142 ? 5.023 16.109 6.918 1 96.75 142 THR B CA 1
ATOM 2415 C C . THR B 1 142 ? 4.566 15.477 8.227 1 96.75 142 THR B C 1
ATOM 2417 O O . THR B 1 142 ? 4.793 16.031 9.305 1 96.75 142 THR B O 1
ATOM 2420 N N . LEU B 1 143 ? 3.916 14.383 8.109 1 97.75 143 LEU B N 1
ATOM 2421 C CA . LEU B 1 143 ? 3.613 13.516 9.242 1 97.75 143 LEU B CA 1
ATOM 2422 C C . LEU B 1 143 ? 4.543 12.312 9.266 1 97.75 143 LEU B C 1
ATOM 2424 O O . LEU B 1 143 ? 4.41 11.406 8.438 1 97.75 143 LEU B O 1
ATOM 2428 N N . PHE B 1 144 ? 5.449 12.32 10.219 1 96.81 144 PHE B N 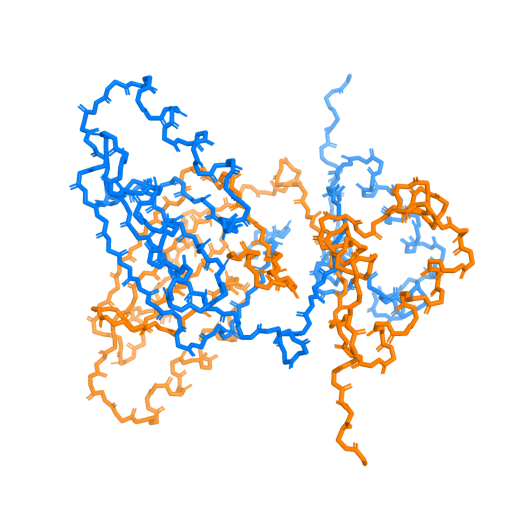1
ATOM 2429 C CA . PHE B 1 144 ? 6.391 11.211 10.273 1 96.81 144 PHE B CA 1
ATOM 2430 C C . PHE B 1 144 ? 5.73 9.969 10.852 1 96.81 144 PHE B C 1
ATOM 2432 O O . PHE B 1 144 ? 5.055 10.039 11.883 1 96.81 144 PHE B O 1
ATOM 2439 N N . VAL B 1 145 ? 5.926 8.891 10.195 1 95.38 145 VAL B N 1
ATOM 2440 C CA . VAL B 1 145 ? 5.32 7.645 10.641 1 95.38 145 VAL B CA 1
ATOM 2441 C C . VAL B 1 145 ? 6.141 7.051 11.781 1 95.38 145 VAL B C 1
ATOM 2443 O O . VAL B 1 145 ? 7.293 6.656 11.586 1 95.38 145 VAL B O 1
ATOM 2446 N N . LEU B 1 146 ? 5.531 7.055 12.906 1 93.5 146 LEU B N 1
ATOM 2447 C CA . LEU B 1 146 ? 6.164 6.461 14.078 1 93.5 146 LEU B CA 1
ATOM 2448 C C . LEU B 1 146 ? 6.031 4.941 14.055 1 93.5 146 LEU B C 1
ATOM 2450 O O . LEU B 1 146 ? 6.945 4.227 14.469 1 93.5 146 LEU B O 1
ATOM 2454 N N . ASP B 1 147 ? 4.93 4.461 13.539 1 91.62 147 ASP B N 1
ATOM 2455 C CA . ASP B 1 147 ? 4.637 3.035 13.43 1 91.62 147 ASP B CA 1
ATOM 2456 C C . ASP B 1 147 ? 3.693 2.758 12.266 1 91.62 147 ASP B C 1
ATOM 2458 O O . ASP B 1 147 ? 2.555 3.227 12.25 1 91.62 147 ASP B O 1
ATOM 2462 N N . PRO B 1 148 ? 4.199 2.09 11.227 1 91.5 148 PRO B N 1
ATOM 2463 C CA . PRO B 1 148 ? 3.287 1.612 10.18 1 91.5 148 PRO B CA 1
ATOM 2464 C C . PRO B 1 148 ? 2.494 0.38 10.609 1 91.5 148 PRO B C 1
ATOM 2466 O O . PRO B 1 148 ? 2.871 -0.747 10.281 1 91.5 148 PRO B O 1
ATOM 2469 N N . VAL B 1 149 ? 1.398 0.541 11.211 1 91.69 149 VAL B N 1
ATOM 2470 C CA . VAL B 1 149 ? 0.639 -0.508 11.883 1 91.69 149 VAL B CA 1
ATOM 2471 C C . VAL B 1 149 ? 0.11 -1.505 10.852 1 91.69 149 VAL B C 1
ATOM 2473 O O . VAL B 1 149 ? 0.125 -2.715 11.094 1 91.69 149 VAL B O 1
ATOM 2476 N N . ARG B 1 150 ? -0.394 -0.963 9.758 1 90.31 150 ARG B N 1
ATOM 2477 C CA . ARG B 1 150 ? -0.886 -1.758 8.641 1 90.31 150 ARG B CA 1
ATOM 2478 C C . ARG B 1 150 ? -0.604 -1.065 7.309 1 90.31 150 ARG B C 1
ATOM 2480 O O . ARG B 1 150 ? -0.844 0.135 7.164 1 90.31 150 ARG B O 1
ATOM 2487 N N . THR B 1 151 ? -0.048 -1.849 6.398 1 87.81 151 THR B N 1
ATOM 2488 C CA . THR B 1 151 ? 0.27 -1.29 5.09 1 87.81 151 THR B CA 1
ATOM 2489 C C . THR B 1 151 ? -0.268 -2.184 3.977 1 87.81 151 THR B C 1
ATOM 2491 O O . THR B 1 151 ? 0.465 -2.539 3.051 1 87.81 151 THR B O 1
ATOM 2494 N N . SER B 1 152 ? -1.537 -2.453 4.012 1 84.69 152 SER B N 1
ATOM 2495 C CA . SER B 1 152 ? -2.154 -3.328 3.021 1 84.69 152 SER B CA 1
ATOM 2496 C C . SER B 1 152 ? -2.639 -2.537 1.811 1 84.69 152 SER B C 1
ATOM 2498 O O . SER B 1 152 ? -2.973 -1.356 1.927 1 84.69 152 SER B O 1
ATOM 2500 N N . GLY B 1 153 ? -2.619 -3.203 0.666 1 82.5 153 GLY B N 1
ATOM 2501 C CA . GLY B 1 153 ? -3.213 -2.65 -0.541 1 82.5 153 GLY B CA 1
ATOM 2502 C C . GLY B 1 153 ? -4.395 -3.455 -1.046 1 82.5 153 GLY B C 1
ATOM 2503 O O . GLY B 1 153 ? -4.824 -3.287 -2.189 1 82.5 153 GLY B O 1
ATOM 2504 N N . ALA B 1 154 ? -4.883 -4.281 -0.159 1 85.69 154 ALA B N 1
ATOM 2505 C CA . ALA B 1 154 ? -5.988 -5.148 -0.562 1 85.69 154 ALA B CA 1
ATOM 2506 C C . ALA B 1 154 ? -7.258 -4.344 -0.818 1 85.69 154 ALA B C 1
ATOM 2508 O O . ALA B 1 154 ? -7.527 -3.361 -0.12 1 85.69 154 ALA B O 1
ATOM 2509 N N . LEU B 1 155 ? -8.047 -4.754 -1.788 1 84.56 155 LEU B N 1
ATOM 2510 C CA . LEU B 1 155 ? -9.289 -4.09 -2.162 1 84.56 155 LEU B CA 1
ATOM 2511 C C . LEU B 1 155 ? -10.492 -4.988 -1.883 1 84.56 155 LEU B C 1
ATOM 2513 O O . LEU B 1 155 ? -10.406 -6.211 -2.033 1 84.56 155 LEU B O 1
ATOM 2517 N N . PRO B 1 156 ? -11.555 -4.312 -1.515 1 81.56 156 PRO B N 1
ATOM 2518 C CA . PRO B 1 156 ? -12.781 -5.109 -1.408 1 81.56 156 PRO B CA 1
ATOM 2519 C C . PRO B 1 156 ? -13.273 -5.613 -2.762 1 81.56 156 PRO B C 1
ATOM 2521 O O . PRO B 1 156 ? -13.188 -4.895 -3.76 1 81.56 156 PRO B O 1
ATOM 2524 N N . THR B 1 157 ? -13.688 -6.887 -2.754 1 84.81 157 THR B N 1
ATOM 2525 C CA . THR B 1 157 ? -14.148 -7.434 -4.027 1 84.81 157 THR B CA 1
ATOM 2526 C C . THR B 1 157 ? -15.672 -7.457 -4.082 1 84.81 157 THR B C 1
ATOM 2528 O O . THR B 1 157 ? -16.25 -7.762 -5.125 1 84.81 157 THR B O 1
ATOM 2531 N N . ARG B 1 158 ? -16.297 -7.246 -2.951 1 77.56 158 ARG B N 1
ATOM 2532 C CA . ARG B 1 158 ? -17.75 -7.207 -2.92 1 77.56 158 ARG B CA 1
ATOM 2533 C C . ARG B 1 158 ? -18.25 -6.121 -1.972 1 77.56 158 ARG B C 1
ATOM 2535 O O . ARG B 1 158 ? -17.516 -5.66 -1.102 1 77.56 158 ARG B O 1
ATOM 2542 N N . ALA B 1 159 ? -19.5 -5.648 -2.291 1 69.5 159 ALA B N 1
ATOM 2543 C CA . ALA B 1 159 ? -20.141 -4.691 -1.394 1 69.5 159 ALA B CA 1
ATOM 2544 C C . ALA B 1 159 ? -20.547 -5.359 -0.082 1 69.5 159 ALA B C 1
ATOM 2546 O O . ALA B 1 159 ? -20.781 -6.57 -0.042 1 69.5 159 ALA B O 1
ATOM 2547 N N . PRO B 1 160 ? -20.172 -4.703 1.122 1 61.44 160 PRO B N 1
ATOM 2548 C CA . PRO B 1 160 ? -20.656 -5.316 2.357 1 61.44 160 PRO B CA 1
ATOM 2549 C C . PRO B 1 160 ? -22.109 -5.754 2.26 1 61.44 160 PRO B C 1
ATOM 2551 O O . PRO B 1 160 ? -22.906 -5.137 1.531 1 61.44 160 PRO B O 1
ATOM 2554 N N . ASN B 1 161 ? -22.391 -6.98 2.395 1 53.97 161 ASN B N 1
ATOM 2555 C CA . ASN B 1 161 ? -23.781 -7.41 2.426 1 53.97 161 ASN B CA 1
ATOM 2556 C C . ASN B 1 161 ? -24.641 -6.473 3.273 1 53.97 161 ASN B C 1
ATOM 2558 O O . ASN B 1 161 ? -24.359 -6.285 4.461 1 53.97 161 ASN B O 1
ATOM 2562 N N . THR B 1 162 ? -25.031 -5.305 2.82 1 41.84 162 THR B N 1
ATOM 2563 C CA . THR B 1 162 ? -26.062 -4.672 3.629 1 41.84 162 THR B CA 1
ATOM 2564 C C . THR B 1 162 ? -27.266 -5.605 3.805 1 41.84 162 THR B C 1
ATOM 2566 O O . THR B 1 162 ? -27.625 -6.336 2.881 1 41.84 162 THR B O 1
#

Solvent-accessible surface area (backbone atoms only — not comparable to full-atom values): 17538 Å² total; per-residue (Å²): 126,82,83,65,62,74,89,72,51,73,66,50,47,50,50,52,53,44,27,31,69,41,50,70,63,48,49,59,59,51,9,68,72,72,72,44,51,37,67,58,44,49,51,49,53,52,47,32,47,75,72,43,38,45,61,48,31,24,37,39,66,31,64,90,58,29,60,68,65,39,41,31,42,32,41,31,28,59,47,97,57,55,70,66,56,54,52,51,52,50,50,55,51,71,69,34,85,42,48,27,27,32,29,35,31,42,77,90,33,42,32,44,34,32,34,44,24,55,33,65,71,46,37,53,52,50,46,40,61,66,44,71,65,31,90,51,49,66,47,70,50,76,27,43,45,77,39,77,77,36,81,50,80,61,71,65,68,62,63,75,84,119,126,83,81,66,61,74,89,72,51,73,65,49,48,51,51,52,54,45,28,32,70,41,51,70,64,48,50,59,59,50,9,68,72,72,71,45,52,38,67,59,43,49,52,51,52,49,48,33,47,74,72,43,38,44,62,47,30,24,36,38,66,31,63,89,59,30,60,69,65,38,41,31,42,32,42,30,28,59,46,98,59,55,71,67,54,53,53,52,51,50,49,55,50,71,71,33,84,41,49,26,27,32,27,35,32,43,77,92,35,42,31,43,35,33,35,46,26,54,34,66,71,46,38,51,52,49,46,39,60,66,43,71,67,32,88,52,49,66,46,70,50,74,27,42,44,76,38,75,77,34,80,50,78,60,70,66,69,62,62,73,84,122

Nearest PDB structures (foldseek):
  2p6s-assembly1_H  TM=9.152E-01  e=5.595E-12  Neisseria meningitidis MC58
  3i4p-assembly1_A  TM=9.041E-01  e=1.773E-11  Agrobacterium fabrum str. C58
  2pn6-assembly1_A  TM=9.071E-01  e=3.061E-11  Sulfurisphaera tokodaii
  2gqq-assembly1_A-2  TM=8.957E-01  e=1.576E-10  Escherichia coli
  4pcq-assembly2_C  TM=7.010E-01  e=7.189E-10  Mycobacterium tuberculosis H37Rv

InterPro domains:
  IPR000485 AsnC-type HTH domain [PF13404] (8-48)
  IPR000485 AsnC-type HTH domain [PR00033] (8-24)
  IPR000485 AsnC-type HTH domain [PR00033] (35-54)
  IPR0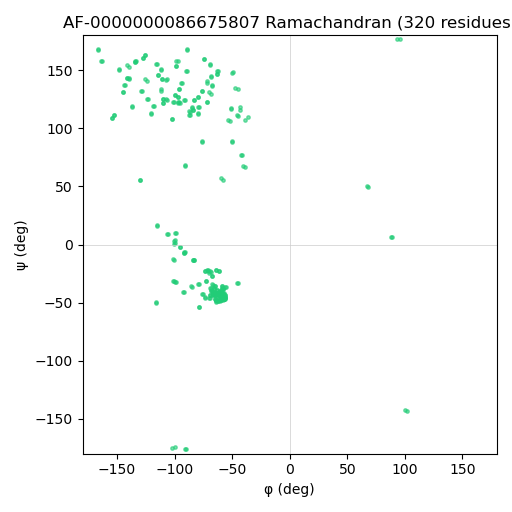00485 AsnC-type HTH domain [PS50956] (8-71)
  IPR011008 Dimeric alpha-beta barrel [SSF54909] (72-156)
  IPR019887 Transcription regulator AsnC/Lrp, ligand binding domain [PF01037] (72-153)
  IPR019888 Transcription regulator AsnC-like [SM00344] (8-117)
  IPR036388 Winged helix-like DNA-binding domain superfamily [G3DSA:1.10.10.10] (9-60)
  IPR036390 Winged helix DNA-binding domain superfamily [SSF46785] (7-92)

Radius of gyration: 20.67 Å; Cα contacts (8 Å, |Δi|>4): 583; chains: 2; bounding box: 51×57×56 Å

Sequence (324 aa):
MPNSSPALDEVDHHLLGLLQRDSGRTLRELGDIVALSPSAVKRRIDRYRKHGVIARQVTLLDPIHLPTVLLAVCLVTLERESSRHQQAFRKRLLDATEVQQIYDVSGDWDYVVVLACSGMPHHTEVAHRLFNEAPNVRRYTTLFVLDPVRTSGALPTRAPNTMPNSSPALDEVDHHLLGLLQRDSGRTLRELGDIVALSPSAVKRRIDRYRKHGVIARQVTLLDPIHLPTVLLAVCLVTLERESSRHQQAFRKRLLDATEVQQIYDVSGDWDYVVVLACSGMPHHTEVAHRLFNEAPNVRRYTTLFVLDPVRTSGALPTRAPNT

Foldseek 3Di:
DPLPPPDADPLNQVLLVCCLVPVPDQLPRSCVVSVHDSVVSVVSVVVCVVSCVDPDDDDDDDCVPDQDKWKKKKFFAWAPDDPVLVVVLVVLLVPDPQWDDWDQDDDPTGIITMGIARDDVRVVVSCCSNAVPRPTTPDMDMDTDPDPPDDGPDDRPDDPPD/DPLPDPDADPLNQVLLVVCLVPVPDQLPRSCVVSVHDSVVSVVSVVVCVVSCVDVDDDDDDDCVPDQDKWKKKKFFAWAPDDPVLVVVLVVLLVPDPQWDDWDQDDDPTGIITMGIARDDVRVVVSCCSNAVPRPTTPDMDMDTDPDPPDDGPDDRPDDPPD

Organism: NCBI:txid175570